Protein AF-A0A2E6EMF8-F1 (afdb_monomer_lite)

pLDDT: mean 83.7, std 11.75, range [44.31, 98.31]

Sequence (272 aa):
MKSSPTPSLALGSTLKAGRKQAGLTLAQLGTEMGLANGNFIGMVERGERCPSDEGLVQMGRLLSLDPRELLALKYRDSHPAAFEVLLSPPQPRYPRLRRMLLASCADPEQIAAELERAAYGLMEQLIFRILLQRILLPALRADRYAPRRLREKMAAHRELREGQHLPPDIFEQEAQTFIPWVRGELPMLSWELNPHSMMLRLQSGKRDQEAEELSLLGPSAASSKAAGSHADQAGLSEILALQGLEADEVAEVLDLIEWKKARRKRVRTDAD

Secondary structure (DSSP, 8-state):
--PPPPPPHHHHHHHHHHHHHTT--HHHHHHHTT-SSTHHHHHHHTTSSPPPHHHHHHHHHHHT--HHHHHHHHHTTT-HHHHHHHHSPPPPSSHHHHHHHHHHBS-HHHHHHHHHH-TTSHHHHHHHHHHIIIIIHHHHHH-TTS-HHHHHHHHHHHSS-TT----HHHHHHHHHHHHHHHHHH-TTEEEEEETTTTEEEEEETT-TT-EEEEETT-HHHHHGGGS-TTHHHHHHHHHHHHTT--HHHHHHHHHHHHHHHHHHHHHHHT--

Foldseek 3Di:
DPPDQQQFLVLLCVLVVLCVLLVHDLQRLCVQLVHPGSVQNVCSNRSNDDDDLVSLCSSCVSSVHPSLVSVLSRCVVPPVPVSCVSPVQPQAPQNLLLVLLLVQAPDNVVVVVVCSLQPHSLLSQLVVQCCVVPPVVVLLVVDPPQDPVVVVVVVVVVVVDDLDGDPCVVCSVCVVSRVVVCVVRPPFWYWYAPLLQQWIWTGGNVDRPDIDIAHSLGDVLVVCVPDDDPVVLVVSLVSVVSSVDDPVSSVSVVVSNVSSVVVVVSVVVVVD

Structure (mmCIF, N/CA/C/O backbone):
data_AF-A0A2E6EMF8-F1
#
_entry.id   AF-A0A2E6EMF8-F1
#
loop_
_atom_site.group_PDB
_atom_site.id
_atom_site.type_symbol
_atom_site.label_atom_id
_atom_site.label_alt_id
_atom_site.label_comp_id
_atom_site.label_asym_id
_atom_site.label_entity_id
_atom_site.label_seq_id
_atom_site.pdbx_PDB_ins_code
_atom_site.Cartn_x
_atom_site.Cartn_y
_atom_site.Cartn_z
_atom_site.occupancy
_atom_site.B_iso_or_equiv
_atom_site.auth_seq_id
_atom_site.auth_comp_id
_atom_site.auth_asym_id
_atom_site.auth_atom_id
_atom_site.pdbx_PDB_model_num
ATOM 1 N N . MET A 1 1 ? -35.966 13.661 2.349 1.00 44.31 1 MET A N 1
ATOM 2 C CA . MET A 1 1 ? -35.465 13.301 3.695 1.00 44.31 1 MET A CA 1
ATOM 3 C C . MET A 1 1 ? -34.383 12.252 3.497 1.00 44.31 1 MET A C 1
ATOM 5 O O . MET A 1 1 ? -34.684 11.235 2.890 1.00 44.31 1 MET A O 1
ATOM 9 N N . LYS A 1 2 ? -33.125 12.516 3.876 1.00 51.16 2 LYS A N 1
ATOM 10 C CA . LYS A 1 2 ? -32.070 11.490 3.811 1.00 51.16 2 LYS A CA 1
ATOM 11 C C . LYS A 1 2 ? -32.327 10.517 4.963 1.00 51.16 2 LYS A C 1
ATOM 13 O O . LYS A 1 2 ? -32.304 10.947 6.111 1.00 51.16 2 LYS A O 1
ATOM 18 N N . SER A 1 3 ? -32.661 9.263 4.666 1.00 58.16 3 SER A N 1
ATOM 19 C CA . SER A 1 3 ? -32.791 8.222 5.687 1.00 58.16 3 SER A CA 1
ATOM 20 C C . SER A 1 3 ? -31.431 8.018 6.344 1.00 58.16 3 SER A C 1
ATOM 22 O O . SER A 1 3 ? -30.443 7.769 5.655 1.00 58.16 3 SER A O 1
ATOM 24 N N . SER A 1 4 ? -31.369 8.162 7.664 1.00 64.38 4 SER A N 1
ATOM 25 C CA . SER A 1 4 ? -30.171 7.837 8.433 1.00 64.38 4 SER A CA 1
ATOM 26 C C . SER A 1 4 ? -29.795 6.372 8.177 1.00 64.38 4 SER A C 1
ATOM 28 O O . SER A 1 4 ? -30.697 5.530 8.202 1.00 64.38 4 SER A O 1
ATOM 30 N N . PRO A 1 5 ? -28.513 6.048 7.929 1.00 70.75 5 PRO A N 1
ATOM 31 C CA . PRO A 1 5 ? -28.099 4.668 7.714 1.00 70.75 5 PRO A CA 1
ATOM 32 C C . PRO A 1 5 ? -28.455 3.823 8.938 1.00 70.75 5 PRO A C 1
ATOM 34 O O . PRO A 1 5 ? -28.243 4.240 10.083 1.00 70.75 5 PRO A O 1
ATOM 37 N N . THR A 1 6 ? -29.041 2.654 8.695 1.00 74.69 6 THR A N 1
ATOM 38 C CA . THR A 1 6 ? -29.412 1.717 9.756 1.00 74.69 6 THR A CA 1
ATOM 39 C C . THR A 1 6 ? -28.134 1.156 10.387 1.00 74.69 6 THR A C 1
ATOM 41 O O . THR A 1 6 ? -27.190 0.831 9.666 1.00 74.69 6 THR A O 1
ATOM 44 N N . PRO A 1 7 ? -28.040 1.074 11.722 1.00 75.81 7 PRO A N 1
ATOM 45 C CA . PRO A 1 7 ? -26.860 0.516 12.368 1.00 75.81 7 PRO A CA 1
ATOM 46 C C . PRO A 1 7 ? -26.686 -0.972 12.017 1.00 75.81 7 PRO A C 1
ATOM 48 O O . PRO A 1 7 ? -27.604 -1.773 12.173 1.00 75.81 7 PRO A O 1
ATOM 51 N N . SER A 1 8 ? -25.490 -1.334 11.548 1.00 83.50 8 SER A N 1
ATOM 52 C CA . SER A 1 8 ? -25.142 -2.703 11.153 1.00 83.50 8 SER A CA 1
ATOM 53 C C . SER A 1 8 ? -24.606 -3.503 12.344 1.00 83.50 8 SER A C 1
ATOM 55 O O . SER A 1 8 ? -23.641 -3.096 12.997 1.00 83.50 8 SER A O 1
ATOM 57 N N . LEU A 1 9 ? -25.187 -4.678 12.610 1.00 88.62 9 LEU A N 1
ATOM 58 C CA . LEU A 1 9 ? -24.683 -5.604 13.635 1.00 88.62 9 LEU A CA 1
ATOM 59 C C . LEU A 1 9 ? -23.255 -6.083 13.328 1.00 88.62 9 LEU A C 1
ATOM 61 O O . LEU A 1 9 ? -22.456 -6.244 14.249 1.00 88.62 9 LEU A O 1
ATOM 65 N N . ALA A 1 10 ? -22.918 -6.254 12.044 1.00 91.81 10 ALA A N 1
ATOM 66 C CA . ALA A 1 10 ? -21.586 -6.673 11.609 1.00 91.81 10 ALA A CA 1
ATOM 67 C C . ALA A 1 10 ? -20.516 -5.612 11.923 1.00 91.81 10 ALA A C 1
ATOM 69 O O . ALA A 1 10 ? -19.401 -5.944 12.332 1.00 91.81 10 ALA A O 1
ATOM 70 N N . LEU A 1 11 ? -20.865 -4.327 11.792 1.00 94.56 11 LEU A N 1
ATOM 71 C CA . LEU A 1 11 ? -20.002 -3.225 12.216 1.00 94.56 11 LEU A CA 1
ATOM 72 C C . LEU A 1 11 ? -19.746 -3.283 13.728 1.00 94.56 11 LEU A C 1
ATOM 74 O O . LEU A 1 11 ? -18.595 -3.252 14.166 1.00 94.56 11 LEU A O 1
ATOM 78 N N . GLY A 1 12 ? -20.815 -3.418 14.520 1.00 96.25 12 GLY A N 1
ATOM 79 C CA . GLY A 1 12 ? -20.725 -3.485 15.978 1.00 96.25 12 GLY A CA 1
ATOM 80 C C . GLY A 1 12 ? -19.869 -4.656 16.474 1.00 96.25 12 GLY A C 1
ATOM 81 O O . GLY A 1 12 ? -19.009 -4.472 17.340 1.00 96.25 12 GLY A O 1
ATOM 82 N N . SER A 1 13 ? -20.027 -5.845 15.881 1.00 96.44 13 SER A N 1
ATOM 83 C CA . SER A 1 13 ? -19.210 -7.018 16.218 1.00 96.44 13 SER A CA 1
ATOM 84 C C . SER A 1 13 ? -17.737 -6.847 15.847 1.00 96.44 13 SER A C 1
ATOM 86 O O . SER A 1 13 ? -16.872 -7.249 16.626 1.00 96.44 13 SER A O 1
ATOM 88 N N . THR A 1 14 ? -17.449 -6.222 14.701 1.00 96.00 14 THR A N 1
ATOM 89 C CA . THR A 1 14 ? -16.078 -5.972 14.224 1.00 96.00 14 THR A CA 1
ATOM 90 C C . THR A 1 14 ? -15.349 -4.995 15.145 1.00 96.00 14 THR A C 1
ATOM 92 O O . THR A 1 14 ? -14.244 -5.281 15.605 1.00 96.00 14 THR A O 1
ATOM 95 N N . LEU A 1 15 ? -16.002 -3.888 15.516 1.00 97.12 15 LEU A N 1
ATOM 96 C CA . LEU A 1 15 ? -15.457 -2.920 16.473 1.00 97.12 15 LEU A CA 1
ATOM 97 C C . LEU A 1 15 ? -15.222 -3.549 17.850 1.00 97.12 15 LEU A C 1
ATOM 99 O O . LEU A 1 15 ? -14.164 -3.354 18.447 1.00 97.12 15 LEU A O 1
ATOM 103 N N . LYS A 1 16 ? -16.164 -4.367 18.332 1.00 97.94 16 LYS A N 1
ATOM 104 C CA . LYS A 1 16 ? -16.021 -5.093 19.600 1.00 97.94 16 LYS A CA 1
ATOM 105 C C . LYS A 1 16 ? -14.836 -6.056 19.589 1.00 97.94 16 LYS A C 1
ATOM 107 O O . LYS A 1 16 ? -14.127 -6.156 20.592 1.00 97.94 16 LYS A O 1
ATOM 112 N N . ALA A 1 17 ? -14.634 -6.777 18.486 1.00 96.38 17 ALA A N 1
ATOM 113 C CA . ALA A 1 17 ? -13.497 -7.673 18.315 1.00 96.38 17 ALA A CA 1
ATOM 114 C C . ALA A 1 17 ? -12.177 -6.889 18.313 1.00 96.38 17 ALA A C 1
ATOM 116 O O . ALA A 1 17 ? -11.306 -7.188 19.129 1.00 96.38 17 ALA A O 1
ATOM 117 N N . GLY A 1 18 ? -12.075 -5.832 17.499 1.00 95.75 18 GLY A N 1
ATOM 118 C CA . GLY A 1 18 ? -10.889 -4.972 17.444 1.00 95.75 18 GLY A CA 1
ATOM 119 C C . GLY A 1 18 ? -10.562 -4.323 18.789 1.00 95.75 18 GLY A C 1
ATOM 120 O O . GLY A 1 18 ? -9.412 -4.333 19.219 1.00 95.75 18 GLY A O 1
ATOM 121 N N . ARG A 1 19 ? -11.575 -3.850 19.527 1.00 98.00 19 ARG A N 1
ATOM 122 C CA . ARG A 1 19 ? -11.393 -3.305 20.880 1.00 98.00 19 ARG A CA 1
ATOM 123 C C . ARG A 1 19 ? -10.857 -4.348 21.858 1.00 98.00 19 ARG A C 1
ATOM 125 O O . ARG A 1 19 ? -9.931 -4.055 22.611 1.00 98.00 19 ARG A O 1
ATOM 132 N N . LYS A 1 20 ? -11.439 -5.552 21.872 1.00 97.44 20 LYS A N 1
ATOM 133 C CA . LYS A 1 20 ? -10.965 -6.646 22.733 1.00 97.44 20 LYS A CA 1
ATOM 134 C C . LYS A 1 20 ? -9.532 -7.043 22.395 1.00 97.44 20 LYS A C 1
ATOM 136 O O . LYS A 1 20 ? -8.742 -7.233 23.311 1.00 97.44 20 LYS A O 1
ATOM 141 N N . GLN A 1 21 ? -9.204 -7.121 21.109 1.00 92.31 21 GLN A N 1
ATOM 142 C CA . GLN A 1 21 ? -7.854 -7.420 20.639 1.00 92.31 21 GLN A CA 1
ATOM 143 C C . GLN A 1 21 ? -6.851 -6.332 21.046 1.00 92.31 21 GLN A C 1
ATOM 145 O O . GLN A 1 21 ? -5.723 -6.640 21.410 1.00 92.31 21 GLN A O 1
ATOM 150 N N . ALA A 1 22 ? -7.269 -5.066 21.053 1.00 91.62 22 ALA A N 1
ATOM 151 C CA . ALA A 1 22 ? -6.460 -3.955 21.549 1.00 91.62 22 ALA A CA 1
ATOM 152 C C . ALA A 1 22 ? -6.346 -3.908 23.089 1.00 91.62 22 ALA A C 1
ATOM 154 O O . ALA A 1 22 ? -5.651 -3.046 23.619 1.00 91.62 22 ALA A O 1
ATOM 155 N N . GLY A 1 23 ? -7.033 -4.793 23.825 1.00 96.19 23 GLY A N 1
ATOM 156 C CA . GLY A 1 23 ? -7.039 -4.789 25.291 1.00 96.19 23 GLY A CA 1
ATOM 157 C C . GLY A 1 23 ? -7.746 -3.576 25.907 1.00 96.19 23 GLY A C 1
ATOM 158 O O . GLY A 1 23 ? -7.549 -3.282 27.084 1.00 96.19 23 GLY A O 1
ATOM 159 N N . LEU A 1 24 ? -8.570 -2.866 25.131 1.00 96.50 24 LEU A N 1
ATOM 160 C CA . LEU A 1 24 ? -9.212 -1.629 25.564 1.00 96.50 24 LEU A CA 1
ATOM 161 C C . LEU A 1 24 ? -10.580 -1.900 26.204 1.00 96.50 24 LEU A C 1
ATOM 163 O O . LEU A 1 24 ? -11.425 -2.652 25.703 1.00 96.50 24 LEU A O 1
ATOM 167 N N . THR A 1 25 ? -10.854 -1.227 27.314 1.00 97.94 25 THR A N 1
ATOM 168 C CA . THR A 1 25 ? -12.208 -1.125 27.871 1.00 97.94 25 THR A CA 1
ATOM 169 C C . THR A 1 25 ? -13.044 -0.123 27.070 1.00 97.94 25 THR A C 1
ATOM 171 O O . THR A 1 25 ? -12.514 0.732 26.361 1.00 97.94 25 THR A O 1
ATOM 174 N N . LEU A 1 26 ? -14.375 -0.189 27.198 1.00 98.31 26 LEU A N 1
ATOM 175 C CA . LEU A 1 26 ? -15.268 0.806 26.585 1.00 98.31 26 LEU A CA 1
ATOM 176 C C . LEU A 1 26 ? -14.939 2.233 27.050 1.00 98.31 26 LEU A C 1
ATOM 178 O O . LEU A 1 26 ? -15.015 3.167 26.259 1.00 98.31 26 LEU A O 1
ATOM 182 N N . ALA A 1 27 ? -14.581 2.396 28.329 1.00 97.69 27 ALA A N 1
ATOM 183 C CA . ALA A 1 27 ? -14.226 3.688 28.902 1.00 97.69 27 ALA A CA 1
ATOM 184 C C . ALA A 1 27 ? -12.912 4.224 28.322 1.00 97.69 27 ALA A C 1
ATOM 186 O O . ALA A 1 27 ? -12.878 5.376 27.915 1.00 97.69 27 ALA A O 1
ATOM 187 N N . GLN A 1 28 ? -11.875 3.384 28.216 1.00 97.38 28 GLN A N 1
ATOM 188 C CA . GLN A 1 28 ? -10.592 3.775 27.619 1.00 97.38 28 GLN A CA 1
ATOM 189 C C . GLN A 1 28 ? -10.752 4.194 26.157 1.00 97.38 28 GLN A C 1
ATOM 191 O O . GLN A 1 28 ? -10.319 5.285 25.802 1.00 97.38 28 GLN A O 1
ATOM 196 N N . LEU A 1 29 ? -11.451 3.393 25.342 1.00 97.56 29 LEU A N 1
ATOM 197 C CA . LEU A 1 29 ? -11.703 3.758 23.945 1.00 97.56 29 LEU A CA 1
ATOM 198 C C . LEU A 1 29 ? -12.532 5.049 23.840 1.00 97.56 29 LEU A C 1
ATOM 200 O O . LEU A 1 29 ? -12.256 5.893 22.995 1.00 97.56 29 LEU A O 1
ATOM 204 N N . GLY A 1 30 ? -13.524 5.235 24.719 1.00 97.50 30 GLY A N 1
ATOM 205 C CA . GLY A 1 30 ? -14.282 6.485 24.804 1.00 97.50 30 GLY A CA 1
ATOM 206 C C . GLY A 1 30 ? -13.385 7.693 25.091 1.00 97.50 30 GLY A C 1
ATOM 207 O O . GLY A 1 30 ? -13.470 8.690 24.378 1.00 97.50 30 GLY A O 1
ATOM 208 N N . THR A 1 31 ? -12.487 7.583 26.073 1.00 96.94 31 THR A N 1
ATOM 209 C CA . THR A 1 31 ? -11.521 8.634 26.421 1.00 96.94 31 THR A CA 1
ATOM 210 C C . THR A 1 31 ? -10.570 8.946 25.265 1.00 96.94 31 THR A C 1
ATOM 212 O O . THR A 1 31 ? -10.372 10.117 24.951 1.00 96.94 31 THR A O 1
ATOM 215 N N . GLU A 1 32 ? -10.025 7.932 24.586 1.00 95.94 32 GLU A N 1
ATOM 216 C CA . GLU A 1 32 ? -9.147 8.115 23.415 1.00 95.94 32 GLU A CA 1
ATOM 217 C C . GLU A 1 32 ? -9.864 8.786 22.233 1.00 95.94 32 GLU A C 1
ATOM 219 O O . GLU A 1 32 ? -9.248 9.494 21.437 1.00 95.94 32 GLU A O 1
ATOM 224 N N . MET A 1 33 ? -11.183 8.615 22.141 1.00 96.12 33 MET A N 1
ATOM 225 C CA . MET A 1 33 ? -12.026 9.309 21.170 1.00 96.12 33 MET A CA 1
ATOM 226 C C . MET A 1 33 ? -12.453 10.722 21.597 1.00 96.12 33 MET A C 1
ATOM 228 O O . MET A 1 33 ? -13.164 11.389 20.848 1.00 96.12 33 MET A O 1
ATOM 232 N N . GLY A 1 34 ? -12.063 11.192 22.786 1.00 96.06 34 GLY A N 1
ATOM 233 C CA . GLY A 1 34 ? -12.512 12.479 23.326 1.00 96.06 34 GLY A CA 1
ATOM 234 C C . GLY A 1 34 ? -13.980 12.483 23.773 1.00 96.06 34 GLY A C 1
ATOM 235 O O . GLY A 1 34 ? -14.615 13.535 23.822 1.00 96.06 34 GLY A O 1
ATOM 236 N N . LEU A 1 35 ? -14.546 11.313 24.082 1.00 95.69 35 LEU A N 1
ATOM 237 C CA . LEU A 1 35 ? -15.910 11.163 24.584 1.00 95.69 35 LEU A CA 1
ATOM 238 C C . LEU A 1 35 ? -15.925 11.167 26.116 1.00 95.69 35 LEU A C 1
ATOM 240 O O . LEU A 1 35 ? -15.020 10.654 26.767 1.00 95.69 35 LEU A O 1
ATOM 244 N N . ALA A 1 36 ? -17.010 11.680 26.703 1.00 89.75 36 ALA A N 1
ATOM 245 C CA . ALA A 1 36 ? -17.150 11.764 28.159 1.00 89.75 36 ALA A CA 1
ATOM 246 C C . ALA A 1 36 ? -17.187 10.390 28.861 1.00 89.75 36 ALA A C 1
ATOM 248 O O . ALA A 1 36 ? -16.848 10.291 30.037 1.00 89.75 36 ALA A O 1
ATOM 249 N N . ASN A 1 37 ? -17.646 9.334 28.176 1.00 93.94 37 ASN A N 1
ATOM 250 C CA . ASN A 1 37 ? -17.678 7.965 28.695 1.00 93.94 37 ASN A CA 1
ATOM 251 C C . ASN A 1 37 ? -17.780 6.919 27.564 1.00 93.94 37 ASN A C 1
ATOM 253 O O . ASN A 1 37 ? -17.997 7.244 26.397 1.00 93.94 37 ASN A O 1
ATOM 257 N N . GLY A 1 38 ? -17.679 5.637 27.931 1.00 95.06 38 GLY A N 1
ATOM 258 C CA . GLY A 1 38 ? -17.769 4.500 27.006 1.00 95.06 38 GLY A CA 1
ATOM 259 C C . GLY A 1 38 ? -19.183 4.088 26.572 1.00 95.06 38 GLY A C 1
ATOM 260 O O . GLY A 1 38 ? -19.326 3.099 25.852 1.00 95.06 38 GLY A O 1
ATOM 261 N N . ASN A 1 39 ? -20.243 4.791 26.994 1.00 97.69 39 ASN A N 1
ATOM 262 C CA . ASN A 1 39 ? -21.622 4.385 26.689 1.00 97.69 39 ASN A CA 1
ATOM 263 C C . ASN A 1 39 ? -21.919 4.464 25.185 1.00 97.69 39 ASN A C 1
ATOM 265 O O . ASN A 1 39 ? -22.538 3.565 24.622 1.00 97.69 39 ASN A O 1
ATOM 269 N N . PHE A 1 40 ? -21.426 5.514 24.520 1.00 96.94 40 PHE A N 1
ATOM 270 C CA . PHE A 1 40 ? -21.558 5.657 23.070 1.00 96.94 40 PHE A CA 1
ATOM 271 C C . PHE A 1 40 ? -20.951 4.464 22.326 1.00 96.94 40 PHE A C 1
ATOM 273 O O . PHE A 1 40 ? -21.625 3.870 21.490 1.00 96.94 40 PHE A O 1
ATOM 280 N N . ILE A 1 41 ? -19.733 4.061 22.698 1.00 97.62 41 ILE A N 1
ATOM 281 C CA .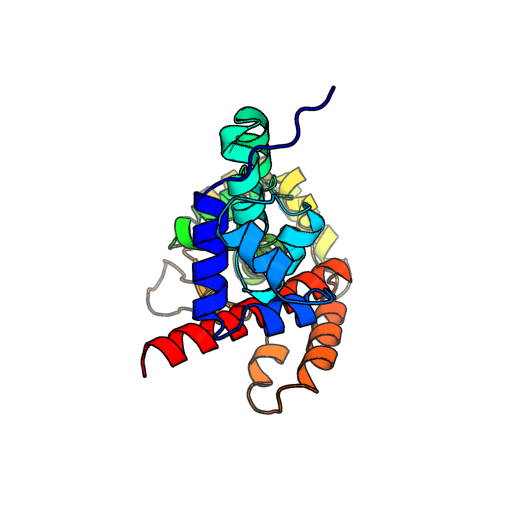 ILE A 1 41 ? -19.058 2.886 22.134 1.00 97.62 41 ILE A CA 1
ATOM 282 C C . ILE A 1 41 ? -19.906 1.627 22.344 1.00 97.62 41 ILE A C 1
ATOM 284 O O . ILE A 1 41 ? -20.125 0.866 21.407 1.00 97.62 41 ILE A O 1
ATOM 288 N N . GLY A 1 42 ? -20.451 1.437 23.550 1.00 97.69 42 GLY A N 1
ATOM 289 C CA . GLY A 1 42 ? -21.320 0.300 23.854 1.00 97.69 42 GLY A CA 1
ATOM 290 C C . GLY A 1 42 ? -22.584 0.252 22.987 1.00 97.69 42 GLY A C 1
ATOM 291 O O . GLY A 1 42 ? -22.953 -0.822 22.519 1.00 97.69 42 GLY A O 1
ATOM 292 N N . MET A 1 43 ? -23.229 1.398 22.741 1.00 97.00 43 MET A N 1
ATOM 293 C CA . MET A 1 43 ? -24.384 1.486 21.835 1.00 97.00 43 MET A CA 1
ATOM 294 C C . MET A 1 43 ? -23.999 1.162 20.385 1.00 97.00 43 MET A C 1
ATOM 296 O O . MET A 1 43 ? -24.758 0.494 19.686 1.00 97.00 43 MET A O 1
ATOM 300 N N . VAL A 1 44 ? -22.817 1.591 19.932 1.00 96.62 44 VAL A N 1
ATOM 301 C CA . VAL A 1 44 ? -22.302 1.257 18.594 1.00 96.62 44 VAL A CA 1
ATOM 302 C C . VAL A 1 44 ? -22.033 -0.246 18.467 1.00 96.62 44 VAL A C 1
ATOM 304 O O . VAL A 1 44 ? -22.483 -0.866 17.507 1.00 96.62 44 VAL A O 1
ATOM 307 N N . GLU A 1 45 ? -21.379 -0.865 19.456 1.00 97.38 45 GLU A N 1
ATOM 308 C CA . GLU A 1 45 ? -21.093 -2.311 19.458 1.00 97.38 45 GLU A CA 1
ATOM 309 C C . GLU A 1 45 ? -22.354 -3.183 19.442 1.00 97.38 45 GLU A C 1
ATOM 311 O O . GLU A 1 45 ? -22.320 -4.302 18.931 1.00 97.38 45 GLU A O 1
ATOM 316 N N . ARG A 1 46 ? -23.465 -2.688 20.002 1.00 96.75 46 ARG A N 1
ATOM 317 C CA . ARG A 1 46 ? -24.769 -3.371 19.988 1.00 96.75 46 ARG A CA 1
ATOM 318 C C . ARG A 1 46 ? -25.594 -3.095 18.730 1.00 96.75 46 ARG A C 1
ATOM 320 O O . ARG A 1 46 ? -26.657 -3.685 18.579 1.00 96.75 46 ARG A O 1
ATOM 327 N N . GLY A 1 47 ? -25.133 -2.212 17.842 1.00 94.19 47 GLY A N 1
ATOM 328 C CA . GLY A 1 47 ? -25.918 -1.778 16.687 1.00 94.19 47 GLY A CA 1
ATOM 329 C C . GLY A 1 47 ? -27.123 -0.910 17.071 1.00 94.19 47 GLY A C 1
ATOM 330 O O . GLY A 1 47 ? -28.091 -0.849 16.329 1.00 94.19 47 GLY A O 1
ATOM 331 N N . GLU A 1 48 ? -27.094 -0.233 18.220 1.00 94.56 48 GLU A N 1
ATOM 332 C CA . GLU A 1 48 ? -28.154 0.701 18.639 1.00 94.56 48 GLU A CA 1
ATOM 333 C C . GLU A 1 48 ? -27.918 2.109 18.083 1.00 94.56 48 GLU A C 1
ATOM 335 O O . GLU A 1 48 ? -28.856 2.882 17.888 1.00 94.56 48 GLU A O 1
ATOM 340 N N . ARG A 1 49 ? -26.653 2.464 17.826 1.00 94.50 49 ARG A N 1
ATOM 341 C CA . ARG A 1 49 ? -26.267 3.778 17.308 1.00 94.50 49 ARG A CA 1
ATOM 342 C C . ARG A 1 49 ? -25.237 3.645 16.197 1.00 94.50 49 ARG A C 1
ATOM 344 O O . ARG A 1 49 ? -24.28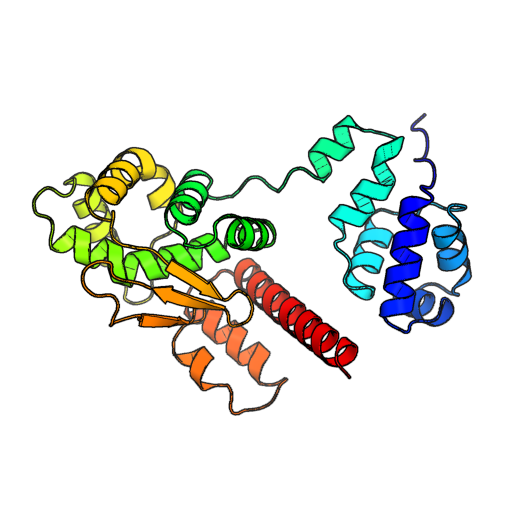7 2.881 16.311 1.00 94.50 49 ARG A O 1
ATOM 351 N N . CYS A 1 50 ? -25.410 4.428 15.136 1.00 92.62 50 CYS A N 1
ATOM 352 C CA . CYS A 1 50 ? -24.435 4.518 14.059 1.00 92.62 50 CYS A CA 1
ATOM 353 C C . CYS A 1 50 ? -23.467 5.692 14.326 1.00 92.62 50 CYS A C 1
ATOM 355 O O . CYS A 1 50 ? -23.932 6.813 14.562 1.00 92.62 50 CYS A O 1
ATOM 357 N N . PRO A 1 51 ? -22.144 5.469 14.323 1.00 94.62 51 PRO A N 1
ATOM 358 C CA . PRO A 1 51 ? -21.157 6.540 14.430 1.00 94.62 51 PRO A CA 1
ATOM 359 C C . PRO A 1 51 ? -21.085 7.408 13.160 1.00 94.62 51 PRO A C 1
ATOM 361 O O . PRO A 1 51 ? -21.497 6.996 12.070 1.00 94.62 51 PRO A O 1
ATOM 364 N N . SER A 1 52 ? -20.549 8.628 13.293 1.00 93.94 52 SER A N 1
ATOM 365 C CA . SER A 1 52 ? -20.178 9.458 12.137 1.00 93.94 52 SER A CA 1
ATOM 366 C C . SER A 1 52 ? -19.028 8.813 11.354 1.00 93.94 52 SER A C 1
ATOM 368 O O . SER A 1 52 ? -18.331 7.942 11.875 1.00 93.94 52 SER A O 1
ATOM 370 N N . ASP A 1 53 ? -18.821 9.232 10.103 1.00 92.94 53 ASP A N 1
ATOM 371 C CA . ASP A 1 53 ? -17.729 8.702 9.270 1.00 92.94 53 ASP A CA 1
ATOM 372 C C . ASP A 1 53 ? -16.362 9.038 9.868 1.00 92.94 53 ASP A C 1
ATOM 374 O O . ASP A 1 53 ? -15.517 8.161 10.010 1.00 92.94 53 ASP A O 1
ATOM 378 N N . GLU A 1 54 ? -16.188 10.275 10.329 1.00 92.94 54 GLU A N 1
ATOM 379 C CA . GLU A 1 54 ? -15.000 10.715 11.069 1.00 92.94 54 GLU A CA 1
ATOM 380 C C . GLU A 1 54 ? -14.766 9.862 12.323 1.00 92.94 54 GLU A C 1
ATOM 382 O O . GLU A 1 54 ? -13.646 9.421 12.577 1.00 92.94 54 GLU A O 1
ATOM 387 N N . GLY A 1 55 ? -15.836 9.553 13.065 1.00 95.62 55 GLY A N 1
ATOM 388 C CA . GLY A 1 55 ? -15.769 8.687 14.238 1.00 95.62 55 GLY A CA 1
ATOM 389 C C . GLY A 1 55 ? -15.333 7.263 13.890 1.00 95.62 55 GLY A C 1
ATOM 390 O O . GLY A 1 55 ? -14.532 6.684 14.618 1.00 95.62 55 GLY A O 1
ATOM 391 N N . LEU A 1 56 ? -15.796 6.709 12.765 1.00 95.25 56 LEU A N 1
ATOM 392 C CA . LEU A 1 56 ? -15.342 5.400 12.282 1.00 95.25 56 LEU A CA 1
ATOM 393 C C . LEU A 1 56 ? -13.888 5.410 11.837 1.00 95.25 56 LEU A C 1
ATOM 395 O O . LEU A 1 56 ? -13.162 4.470 12.150 1.00 95.25 56 LEU A O 1
ATOM 399 N N . VAL A 1 57 ? -13.446 6.464 11.150 1.00 93.38 57 VAL A N 1
ATOM 400 C CA . VAL A 1 57 ? -12.041 6.607 10.754 1.00 93.38 57 VAL A CA 1
ATOM 401 C C . VAL A 1 57 ? -11.144 6.675 11.986 1.00 93.38 57 VAL A C 1
ATOM 403 O O . VAL A 1 57 ? -10.119 5.996 12.042 1.00 93.38 57 VAL A O 1
ATOM 406 N N . GLN A 1 58 ? -11.550 7.434 13.004 1.00 94.81 58 GLN A N 1
ATOM 407 C CA . GLN A 1 58 ? -10.822 7.521 14.265 1.00 94.81 58 GLN A CA 1
ATOM 408 C C . GLN A 1 58 ? -10.801 6.179 15.012 1.00 94.81 58 GLN A C 1
ATOM 410 O O . GLN A 1 58 ? -9.729 5.735 15.418 1.00 94.81 58 GLN A O 1
ATOM 415 N N . MET A 1 59 ? -11.946 5.494 15.138 1.00 96.25 59 MET A N 1
ATOM 416 C CA . MET A 1 59 ? -12.009 4.147 15.724 1.00 96.25 59 MET A CA 1
ATOM 417 C C . MET A 1 59 ? -11.119 3.159 14.967 1.00 96.25 59 MET A C 1
ATOM 419 O O . MET A 1 59 ? -10.390 2.396 15.593 1.00 96.25 59 MET A O 1
ATOM 423 N N . GLY A 1 60 ? -11.144 3.189 13.631 1.00 94.69 60 GLY A N 1
ATOM 424 C CA . GLY A 1 60 ? -10.303 2.345 12.786 1.00 94.69 60 GLY A CA 1
ATOM 425 C C . GLY A 1 60 ? -8.824 2.533 13.100 1.00 94.69 60 GLY A C 1
ATOM 426 O O . GLY A 1 60 ? -8.120 1.560 13.349 1.00 94.69 60 GLY A O 1
ATOM 427 N N . ARG A 1 61 ? -8.367 3.784 13.223 1.00 90.56 61 ARG A N 1
ATOM 428 C CA . ARG A 1 61 ? -6.981 4.094 13.609 1.00 90.56 61 ARG A CA 1
ATOM 429 C C . ARG A 1 61 ? -6.630 3.575 15.008 1.00 90.56 61 ARG A C 1
ATOM 431 O O . ARG A 1 61 ? -5.629 2.875 15.146 1.00 90.56 61 ARG A O 1
ATOM 438 N N . LEU A 1 62 ? -7.463 3.855 16.015 1.00 93.19 62 LEU A N 1
ATOM 439 C CA . LEU A 1 62 ? -7.225 3.437 17.409 1.00 93.19 62 LEU A CA 1
ATOM 440 C C . LEU A 1 62 ? -7.192 1.910 17.565 1.00 93.19 62 LEU A C 1
ATOM 442 O O . LEU A 1 62 ? -6.349 1.365 18.272 1.00 93.19 62 LEU A O 1
ATOM 446 N N . LEU A 1 63 ? -8.072 1.204 16.857 1.00 94.00 63 LEU A N 1
ATOM 447 C CA . LEU A 1 63 ? -8.156 -0.259 16.891 1.00 94.00 63 LEU A CA 1
ATOM 448 C C . LEU A 1 63 ? -7.213 -0.935 15.875 1.00 94.00 63 LEU A C 1
ATOM 450 O O . LEU A 1 63 ? -7.075 -2.160 15.852 1.00 94.00 63 LEU A O 1
ATOM 454 N N . SER A 1 64 ? -6.542 -0.140 15.039 1.00 88.38 64 SER A N 1
ATOM 455 C CA . SER A 1 64 ? -5.814 -0.561 13.832 1.00 88.38 64 SER A CA 1
ATOM 456 C C . SER A 1 64 ? -6.613 -1.552 12.973 1.00 88.38 64 SER A C 1
ATOM 458 O O . SER A 1 64 ? -6.121 -2.612 12.582 1.00 88.38 64 SER A O 1
ATOM 460 N N . LEU A 1 65 ? -7.872 -1.195 12.735 1.00 89.69 65 LEU A N 1
ATOM 461 C CA . LEU A 1 65 ? -8.753 -1.763 11.720 1.00 89.69 65 LEU A CA 1
ATOM 462 C C . LEU A 1 65 ? -8.707 -0.863 10.481 1.00 89.69 65 LEU A C 1
ATOM 464 O O . LEU A 1 65 ? -8.423 0.329 10.604 1.00 89.69 65 LEU A O 1
ATOM 468 N N . ASP A 1 66 ? -9.012 -1.401 9.302 1.00 85.19 66 ASP A N 1
ATOM 469 C CA . ASP A 1 66 ? -9.096 -0.585 8.089 1.00 85.19 66 ASP A CA 1
ATOM 470 C C . ASP A 1 66 ? -10.335 0.336 8.152 1.00 85.19 66 ASP A C 1
ATOM 472 O O . ASP A 1 66 ? -11.469 -0.158 8.174 1.00 85.19 66 ASP A O 1
ATOM 476 N N . PRO A 1 67 ? -10.170 1.676 8.164 1.00 90.31 67 PRO A N 1
ATOM 477 C CA . PRO A 1 67 ? -11.293 2.606 8.128 1.00 90.31 67 PRO A CA 1
ATOM 478 C C . PRO A 1 67 ? -12.253 2.374 6.957 1.00 90.31 67 PRO A C 1
ATOM 480 O O . PRO A 1 67 ? -13.456 2.594 7.108 1.00 90.31 67 PRO A O 1
ATOM 483 N N . ARG A 1 68 ? -11.747 1.928 5.799 1.00 85.56 68 ARG A N 1
ATOM 484 C CA . ARG A 1 68 ? -12.574 1.663 4.613 1.00 85.56 68 ARG A CA 1
ATOM 485 C C . ARG A 1 68 ? -13.499 0.481 4.839 1.00 85.56 68 ARG A C 1
ATOM 487 O O . ARG A 1 68 ? -14.679 0.575 4.519 1.00 85.56 68 ARG A O 1
ATOM 494 N N . GLU A 1 69 ? -12.994 -0.586 5.449 1.00 87.25 69 GLU A N 1
ATOM 495 C CA . GLU A 1 69 ? -13.794 -1.758 5.802 1.00 87.25 69 GLU A CA 1
ATOM 496 C C . GLU A 1 69 ? -14.911 -1.384 6.787 1.00 87.25 69 GLU A C 1
ATOM 498 O O . GLU A 1 69 ? -16.066 -1.769 6.604 1.00 87.25 69 GLU A O 1
ATOM 503 N N . LEU A 1 70 ? -14.608 -0.550 7.786 1.00 91.94 70 LEU A N 1
ATOM 504 C CA . LEU A 1 70 ? -15.609 -0.067 8.742 1.00 91.94 70 LEU A CA 1
ATOM 505 C C . LEU A 1 70 ? -16.696 0.790 8.078 1.00 91.94 70 LEU A C 1
ATOM 507 O O . LEU A 1 70 ? -17.887 0.605 8.345 1.00 91.94 70 LEU A O 1
ATOM 511 N N . LEU A 1 71 ? -16.309 1.715 7.196 1.00 90.88 71 LEU A N 1
ATOM 512 C CA . LEU A 1 71 ? -17.260 2.517 6.420 1.00 90.88 71 LEU A CA 1
ATOM 513 C C . LEU A 1 71 ? -18.099 1.630 5.494 1.00 90.88 71 LEU A C 1
ATOM 515 O O . LEU A 1 71 ? -19.310 1.813 5.384 1.00 90.88 71 LEU A O 1
ATOM 519 N N . ALA A 1 72 ? -17.492 0.621 4.883 1.00 87.38 72 ALA A N 1
ATOM 520 C CA . ALA A 1 72 ? -18.200 -0.328 4.046 1.00 87.38 72 ALA A CA 1
ATOM 521 C C . ALA A 1 72 ? -19.247 -1.116 4.844 1.00 87.38 72 ALA A C 1
ATOM 523 O O . ALA A 1 72 ? -20.405 -1.184 4.436 1.00 87.38 72 ALA A O 1
ATOM 524 N N . LEU A 1 73 ? -18.899 -1.629 6.027 1.00 89.81 73 LEU A N 1
ATOM 525 C CA . LEU A 1 73 ? -19.856 -2.294 6.916 1.00 89.81 73 LEU A CA 1
ATOM 526 C C . LEU A 1 73 ? -21.016 -1.375 7.325 1.00 89.81 73 LEU A C 1
ATOM 528 O O . LEU A 1 73 ? -22.146 -1.845 7.453 1.00 89.81 73 LEU A O 1
ATOM 532 N N . LYS A 1 74 ? -20.764 -0.070 7.491 1.00 90.56 74 LYS A N 1
ATOM 533 C CA . LYS A 1 74 ? -21.810 0.930 7.754 1.00 90.56 74 LYS A CA 1
ATOM 534 C C . LYS A 1 74 ? -22.764 1.112 6.569 1.00 90.56 74 LYS A C 1
ATOM 536 O O . LYS A 1 74 ? -23.967 1.245 6.777 1.00 90.56 74 LYS A O 1
ATOM 541 N N . TYR A 1 75 ? -22.245 1.158 5.344 1.00 87.75 75 TYR A N 1
ATOM 542 C CA . TYR A 1 75 ? -23.035 1.511 4.159 1.00 87.75 75 TYR A CA 1
ATOM 543 C C . TYR A 1 75 ? -23.615 0.319 3.391 1.00 87.75 75 TYR A C 1
ATOM 545 O O . TYR A 1 75 ? -24.513 0.532 2.572 1.00 87.75 75 TYR A O 1
ATOM 553 N N . ARG A 1 76 ? -23.164 -0.909 3.678 1.00 84.44 76 ARG A N 1
ATOM 554 C CA . ARG A 1 76 ? -23.567 -2.148 2.990 1.00 84.44 76 ARG A CA 1
ATOM 555 C C . ARG A 1 76 ? -25.081 -2.275 2.807 1.00 84.44 76 ARG A C 1
ATOM 557 O O . ARG A 1 76 ? -25.531 -2.551 1.700 1.00 84.44 76 ARG A O 1
ATOM 564 N N . ASP A 1 77 ? -25.850 -2.015 3.863 1.00 78.50 77 ASP A N 1
ATOM 565 C CA . ASP A 1 77 ? -27.305 -2.216 3.850 1.00 78.50 77 ASP A CA 1
ATOM 566 C C . ASP A 1 77 ? -28.075 -1.001 3.310 1.00 78.50 77 ASP A C 1
ATOM 568 O O . ASP A 1 77 ? -29.196 -1.129 2.825 1.00 78.50 77 ASP A O 1
ATOM 572 N N . SER A 1 78 ? -27.483 0.196 3.386 1.00 79.44 78 SER A N 1
ATOM 573 C CA . SER A 1 78 ? -28.165 1.447 3.022 1.00 79.44 78 SER A CA 1
ATOM 574 C C . SER A 1 78 ? -27.980 1.810 1.549 1.00 79.44 78 SER A C 1
ATOM 576 O O . SER A 1 78 ? -28.904 2.314 0.913 1.00 79.44 78 SER A O 1
ATOM 578 N N . HIS A 1 79 ? -26.788 1.571 0.995 1.00 78.75 79 HIS A N 1
ATOM 579 C CA . HIS A 1 79 ? -26.427 1.995 -0.356 1.00 78.75 79 HIS A CA 1
ATOM 580 C C . HIS A 1 79 ? -25.438 1.010 -1.002 1.00 78.75 79 HIS A C 1
ATOM 582 O O . HIS A 1 79 ? -24.249 1.319 -1.088 1.00 78.75 79 HIS A O 1
ATOM 588 N N . PRO A 1 80 ? -25.900 -0.142 -1.522 1.00 74.94 80 PRO A N 1
ATOM 589 C CA . PRO A 1 80 ? -25.018 -1.157 -2.108 1.00 74.94 80 PRO A CA 1
ATOM 590 C C . PRO A 1 80 ? -24.174 -0.627 -3.281 1.00 74.94 80 PRO A C 1
ATOM 592 O O . PRO A 1 80 ? -23.019 -1.001 -3.428 1.00 74.94 80 PRO A O 1
ATOM 595 N N . ALA A 1 81 ? -24.683 0.323 -4.071 1.00 76.56 81 ALA A N 1
ATOM 596 C CA . ALA A 1 81 ? -23.886 0.952 -5.129 1.00 76.56 81 ALA A CA 1
ATOM 597 C C . ALA A 1 81 ? -22.788 1.890 -4.585 1.00 76.56 81 ALA A C 1
ATOM 599 O O . ALA A 1 81 ? -21.689 1.934 -5.128 1.00 76.56 81 ALA A O 1
ATOM 600 N N . ALA A 1 82 ? -23.060 2.631 -3.504 1.00 69.50 82 ALA A N 1
ATOM 601 C CA . ALA A 1 82 ? -22.042 3.463 -2.857 1.00 69.50 82 ALA A CA 1
ATOM 602 C C . ALA A 1 82 ? -21.012 2.603 -2.111 1.00 69.50 82 ALA A C 1
ATOM 604 O O . ALA A 1 82 ? -19.851 2.981 -2.025 1.00 69.50 82 ALA A O 1
ATOM 605 N N . PHE A 1 83 ? -21.432 1.439 -1.612 1.00 70.56 83 PHE A N 1
ATOM 606 C CA . PHE A 1 83 ? -20.567 0.425 -1.021 1.00 70.56 83 PHE A CA 1
ATOM 607 C C . PHE A 1 83 ? -19.539 -0.098 -2.026 1.00 70.56 83 PHE A C 1
ATOM 609 O O . PHE A 1 83 ? -18.353 -0.082 -1.715 1.00 70.56 83 PHE A O 1
ATOM 616 N N . GLU A 1 84 ? -19.965 -0.464 -3.239 1.00 75.19 84 GLU A N 1
ATOM 617 C CA . GLU A 1 84 ? -19.046 -0.877 -4.311 1.00 75.19 84 GLU A CA 1
ATOM 618 C C . GLU A 1 84 ? -18.025 0.220 -4.635 1.00 75.19 84 GLU A C 1
ATOM 620 O O . GLU A 1 84 ? -16.840 -0.056 -4.773 1.00 75.19 84 GLU A O 1
ATOM 625 N N . VAL A 1 85 ? -18.449 1.487 -4.677 1.00 74.38 85 VAL A N 1
ATOM 626 C CA . VAL A 1 85 ? -17.538 2.618 -4.923 1.00 74.38 85 VAL A CA 1
ATOM 627 C C . VAL A 1 85 ? -16.584 2.858 -3.745 1.00 74.38 85 VAL A C 1
ATOM 629 O O . VAL A 1 85 ? -15.406 3.123 -3.957 1.00 74.38 85 VAL A O 1
ATOM 632 N N . LEU A 1 86 ? -17.056 2.751 -2.501 1.00 70.38 86 LEU A N 1
ATOM 633 C CA . LEU A 1 86 ? -16.226 2.954 -1.306 1.00 70.38 86 LEU A CA 1
ATOM 634 C C . LEU A 1 86 ? -15.212 1.827 -1.084 1.00 70.38 86 LEU A C 1
ATOM 636 O O . LEU A 1 86 ? -14.120 2.087 -0.579 1.00 70.38 86 LEU A O 1
ATOM 640 N N . LEU A 1 87 ? -15.581 0.594 -1.430 1.00 72.62 87 LEU A N 1
ATOM 641 C CA . LEU A 1 87 ? -14.696 -0.565 -1.359 1.00 72.62 87 LEU A CA 1
ATOM 642 C C . LEU A 1 87 ? -13.836 -0.745 -2.595 1.00 72.62 87 LEU A C 1
ATOM 644 O O . LEU A 1 87 ? -12.824 -1.441 -2.511 1.00 72.62 87 LEU A O 1
ATOM 648 N N . SER A 1 88 ? -14.217 -0.149 -3.727 1.00 76.12 88 SER A N 1
ATOM 649 C CA . SER A 1 88 ? -13.370 -0.210 -4.903 1.00 76.12 88 SER A CA 1
ATOM 650 C C . SER A 1 88 ? -12.005 0.385 -4.549 1.00 76.12 88 SER A C 1
ATOM 652 O O . SER A 1 88 ? -11.940 1.490 -3.992 1.00 76.12 88 SER A O 1
ATOM 654 N N . PRO A 1 89 ? -10.909 -0.353 -4.796 1.00 72.62 89 PRO A N 1
ATOM 655 C CA . PRO A 1 89 ? -9.585 0.148 -4.491 1.00 72.62 89 PRO A CA 1
ATOM 656 C C . PRO A 1 89 ? -9.393 1.483 -5.217 1.00 72.62 89 PRO A C 1
ATOM 658 O O . PRO A 1 89 ? -9.873 1.643 -6.348 1.00 72.62 89 PRO A O 1
ATOM 661 N N . PRO A 1 90 ? -8.725 2.463 -4.581 1.00 77.25 90 PRO A N 1
ATOM 662 C CA . PRO A 1 90 ? -8.479 3.748 -5.208 1.00 77.25 90 PRO A CA 1
ATOM 663 C C . PRO A 1 90 ? -7.811 3.501 -6.555 1.00 77.25 90 PRO A C 1
ATOM 665 O O . PRO A 1 90 ? -6.930 2.640 -6.674 1.00 77.25 90 PRO A O 1
ATOM 668 N N . GLN A 1 91 ? -8.251 4.234 -7.579 1.00 84.38 91 GLN A N 1
ATOM 669 C CA . GLN A 1 91 ? -7.642 4.082 -8.890 1.00 84.38 91 GLN A CA 1
ATOM 670 C C . GLN A 1 91 ? -6.141 4.358 -8.759 1.00 84.38 91 GLN A C 1
ATOM 672 O O . GLN A 1 91 ? -5.762 5.391 -8.201 1.00 84.38 91 GLN A O 1
ATOM 677 N N . PRO A 1 92 ? -5.280 3.446 -9.239 1.00 88.81 92 PRO A N 1
ATOM 678 C CA . PRO A 1 92 ? -3.848 3.665 -9.180 1.00 88.81 92 PRO A CA 1
ATOM 679 C C . PRO A 1 92 ? -3.493 4.947 -9.919 1.00 88.81 92 PRO A C 1
ATOM 681 O O . PRO A 1 92 ? -3.921 5.135 -11.059 1.00 88.81 92 PRO A O 1
ATOM 684 N N . ARG A 1 93 ? -2.641 5.774 -9.308 1.00 88.06 93 ARG A N 1
ATOM 685 C CA . ARG A 1 93 ? -2.059 6.951 -9.968 1.00 88.06 93 ARG A CA 1
ATOM 686 C C . ARG A 1 93 ? -1.360 6.569 -11.279 1.00 88.06 93 ARG A C 1
ATOM 688 O O . ARG A 1 93 ? -1.470 7.285 -12.268 1.00 88.06 93 ARG A O 1
ATOM 695 N N . TYR A 1 94 ? -0.714 5.400 -11.293 1.00 91.19 94 TYR A N 1
ATOM 696 C CA . TYR A 1 94 ? 0.022 4.857 -12.437 1.00 91.19 94 TYR A CA 1
ATOM 697 C C . TYR A 1 94 ? -0.545 3.481 -12.855 1.00 91.19 94 TYR A C 1
ATOM 699 O O . TYR A 1 94 ? -0.004 2.430 -12.489 1.00 91.19 94 TYR A O 1
ATOM 707 N N . PRO A 1 95 ? -1.683 3.435 -13.579 1.00 92.88 95 PRO A N 1
ATOM 708 C CA . PRO A 1 95 ? -2.395 2.191 -13.871 1.00 92.88 95 PRO A CA 1
ATOM 709 C C . PRO A 1 95 ? -1.624 1.236 -14.786 1.00 92.88 95 PRO A C 1
ATOM 711 O O . PRO A 1 95 ? -1.818 0.019 -14.693 1.00 92.88 95 PRO A O 1
ATOM 714 N N . ARG A 1 96 ? -0.796 1.743 -15.707 1.00 93.56 96 ARG A N 1
ATOM 715 C CA . ARG A 1 96 ? -0.016 0.895 -16.621 1.00 93.56 96 ARG A CA 1
ATOM 716 C C . ARG A 1 96 ? 1.252 0.415 -15.934 1.00 93.56 96 ARG A C 1
ATOM 718 O O . ARG A 1 96 ? 1.624 -0.743 -16.119 1.00 93.56 96 ARG A O 1
ATOM 725 N N . LEU A 1 97 ? 1.859 1.263 -15.106 1.00 92.12 97 LEU A N 1
ATOM 726 C CA . LEU A 1 97 ? 3.006 0.902 -14.287 1.00 92.12 97 LEU A CA 1
ATOM 727 C C . LEU A 1 97 ? 2.635 -0.205 -13.307 1.00 92.12 97 LEU A C 1
ATOM 729 O O . LEU A 1 97 ? 3.296 -1.239 -13.300 1.00 92.12 97 LEU A O 1
ATOM 733 N N . ARG A 1 98 ? 1.529 -0.050 -12.565 1.00 93.81 98 ARG A N 1
ATOM 734 C CA . ARG A 1 98 ? 1.031 -1.087 -11.650 1.00 93.81 98 ARG A CA 1
ATOM 735 C C . ARG A 1 98 ? 0.846 -2.422 -12.371 1.00 93.81 98 ARG A C 1
ATOM 737 O O . ARG A 1 98 ? 1.334 -3.441 -11.900 1.00 93.81 98 ARG A O 1
ATOM 744 N N . ARG A 1 99 ? 0.216 -2.428 -13.551 1.00 93.19 99 ARG A N 1
ATOM 745 C CA . ARG A 1 99 ? 0.059 -3.656 -14.355 1.00 93.19 99 ARG A CA 1
ATOM 746 C C . ARG A 1 99 ? 1.394 -4.276 -14.766 1.00 93.19 99 ARG A C 1
ATOM 748 O O . ARG A 1 99 ? 1.506 -5.495 -14.771 1.00 93.19 99 ARG A O 1
ATOM 755 N N . MET A 1 100 ? 2.385 -3.465 -15.133 1.00 92.12 100 MET A N 1
ATOM 756 C CA . MET A 1 100 ? 3.720 -3.964 -15.477 1.00 92.12 100 MET A CA 1
ATOM 757 C C . MET A 1 100 ? 4.429 -4.562 -14.255 1.00 92.12 100 MET A C 1
ATOM 759 O O . MET A 1 100 ? 5.009 -5.641 -14.356 1.00 92.12 100 MET A O 1
ATOM 763 N N . LEU A 1 101 ? 4.363 -3.883 -13.109 1.00 92.81 101 LEU A N 1
ATOM 764 C CA . LEU A 1 101 ? 4.944 -4.349 -11.852 1.00 92.81 101 LEU A CA 1
ATOM 765 C C . LEU A 1 101 ? 4.326 -5.688 -11.433 1.00 92.81 101 LEU A C 1
ATOM 767 O O . LEU A 1 101 ? 5.053 -6.654 -11.236 1.00 92.81 101 LEU A O 1
ATOM 771 N N . LEU A 1 102 ? 2.995 -5.779 -11.416 1.00 93.44 102 LEU A N 1
ATOM 772 C CA . LEU A 1 102 ? 2.284 -7.014 -11.073 1.00 93.44 102 LEU A CA 1
ATOM 773 C C . LEU A 1 102 ? 2.541 -8.154 -12.067 1.00 93.44 102 LEU A C 1
ATOM 775 O O . LEU A 1 102 ? 2.551 -9.314 -11.683 1.00 93.44 102 LEU A O 1
ATOM 779 N N . ALA A 1 103 ? 2.781 -7.847 -13.343 1.00 92.25 103 ALA A N 1
ATOM 780 C CA . ALA A 1 103 ? 3.109 -8.866 -14.339 1.00 92.25 103 ALA A CA 1
ATOM 781 C C . ALA A 1 103 ? 4.548 -9.408 -14.226 1.00 92.25 103 ALA A C 1
ATOM 783 O O . ALA A 1 103 ? 4.864 -10.386 -14.898 1.00 92.25 103 ALA A O 1
ATOM 784 N N . SER A 1 104 ? 5.422 -8.760 -13.446 1.00 90.12 104 SER A N 1
ATOM 785 C CA . SER A 1 104 ? 6.844 -9.124 -13.306 1.00 90.12 104 SER A CA 1
ATOM 786 C C . SER A 1 104 ? 7.239 -9.564 -11.894 1.00 90.12 104 SER A C 1
ATOM 788 O O . SER A 1 104 ? 8.370 -9.999 -11.686 1.00 90.12 104 SER A O 1
ATOM 790 N N . CYS A 1 105 ? 6.342 -9.460 -10.912 1.00 93.00 105 CYS A N 1
ATOM 791 C CA . CYS A 1 105 ? 6.618 -9.903 -9.550 1.00 93.00 105 CYS A CA 1
ATOM 792 C C . CYS A 1 105 ? 6.329 -11.396 -9.360 1.00 93.00 105 CYS A C 1
ATOM 794 O O . CYS A 1 105 ? 5.495 -11.976 -10.054 1.00 93.00 105 CYS A O 1
ATOM 796 N N . ALA A 1 106 ? 7.007 -12.013 -8.392 1.00 92.31 106 ALA A N 1
ATOM 797 C CA . ALA A 1 106 ? 6.818 -13.430 -8.080 1.00 92.31 106 ALA A CA 1
ATOM 798 C C . ALA A 1 106 ? 5.467 -13.725 -7.395 1.00 92.31 106 ALA A C 1
ATOM 800 O O . ALA A 1 106 ? 4.882 -14.777 -7.631 1.00 92.31 106 ALA A O 1
ATOM 801 N N . ASP A 1 107 ? 4.962 -12.790 -6.581 1.00 93.75 107 ASP A N 1
ATOM 802 C CA . ASP A 1 107 ? 3.680 -12.905 -5.868 1.00 93.75 107 ASP A CA 1
ATOM 803 C C . ASP A 1 107 ? 2.782 -11.687 -6.165 1.00 93.75 107 ASP A C 1
ATOM 805 O O . ASP A 1 107 ? 2.829 -10.680 -5.456 1.00 93.75 107 ASP A O 1
ATOM 809 N N . PRO A 1 108 ? 1.989 -11.706 -7.249 1.00 94.19 108 PRO A N 1
ATOM 810 C CA . PRO A 1 108 ? 1.166 -10.561 -7.635 1.00 94.19 108 PRO A CA 1
ATOM 811 C C . PRO A 1 108 ? 0.042 -10.244 -6.651 1.00 94.19 108 PRO A C 1
ATOM 813 O O . PRO A 1 108 ? -0.315 -9.076 -6.517 1.00 94.19 108 PRO A O 1
ATOM 816 N N . GLU A 1 109 ? -0.505 -11.231 -5.944 1.00 92.44 109 GLU A N 1
ATOM 817 C CA . GLU A 1 109 ? -1.630 -11.013 -5.029 1.00 92.44 109 GLU A CA 1
ATOM 818 C C . GLU A 1 109 ? -1.181 -10.266 -3.772 1.00 92.44 109 GLU A C 1
ATOM 820 O O . GLU A 1 109 ? -1.782 -9.254 -3.394 1.00 92.44 109 GLU A O 1
ATOM 825 N N . GLN A 1 110 ? -0.077 -10.708 -3.159 1.00 89.69 110 GLN A N 1
ATOM 826 C CA . GLN A 1 110 ? 0.485 -10.027 -1.996 1.00 89.69 110 GLN A CA 1
ATOM 827 C C . GLN A 1 110 ? 0.909 -8.596 -2.340 1.00 89.69 110 GLN A C 1
ATOM 829 O O . GLN A 1 110 ? 0.657 -7.669 -1.565 1.00 89.69 110 GLN A O 1
ATOM 834 N N . ILE A 1 111 ? 1.529 -8.403 -3.505 1.00 91.44 111 ILE A N 1
ATOM 835 C CA . ILE A 1 111 ? 1.990 -7.089 -3.949 1.00 91.44 111 ILE A CA 1
ATOM 836 C C . ILE A 1 111 ? 0.822 -6.174 -4.291 1.00 91.44 111 ILE A C 1
ATOM 838 O O . ILE A 1 111 ? 0.846 -5.017 -3.882 1.00 91.44 111 ILE A O 1
ATOM 842 N N . ALA A 1 112 ? -0.219 -6.663 -4.967 1.00 91.75 112 ALA A N 1
ATOM 843 C CA . ALA A 1 112 ? -1.404 -5.861 -5.262 1.00 91.75 112 ALA A CA 1
ATOM 844 C C . ALA A 1 112 ? -2.013 -5.272 -3.982 1.00 91.75 112 ALA A C 1
ATOM 846 O O . ALA A 1 112 ? -2.241 -4.065 -3.923 1.00 91.75 112 ALA A O 1
ATOM 847 N N . ALA A 1 113 ? -2.153 -6.082 -2.927 1.00 87.88 113 ALA A N 1
ATOM 848 C CA . ALA A 1 113 ? -2.660 -5.618 -1.637 1.00 87.88 113 ALA A CA 1
ATOM 849 C C . ALA A 1 113 ? -1.769 -4.541 -0.988 1.00 87.88 113 ALA A C 1
ATOM 851 O O . ALA A 1 113 ? -2.267 -3.647 -0.306 1.00 87.88 113 ALA A O 1
ATOM 852 N N . GLU A 1 114 ? -0.449 -4.605 -1.174 1.00 88.19 114 GLU A N 1
ATOM 853 C CA . GLU A 1 114 ? 0.477 -3.585 -0.665 1.00 88.19 114 GLU A CA 1
ATOM 854 C C . GLU A 1 114 ? 0.434 -2.295 -1.494 1.00 88.19 114 GLU A C 1
ATOM 856 O O . GLU A 1 114 ? 0.456 -1.205 -0.925 1.00 88.19 114 GLU A O 1
ATOM 861 N N . LEU A 1 115 ? 0.317 -2.400 -2.820 1.00 90.62 115 LEU A N 1
ATOM 862 C CA . LEU A 1 115 ? 0.178 -1.243 -3.708 1.00 90.62 115 LEU A CA 1
ATOM 863 C C . LEU A 1 115 ? -1.170 -0.532 -3.513 1.00 90.62 115 LEU A C 1
ATOM 865 O O . LEU A 1 115 ? -1.247 0.687 -3.610 1.00 90.62 115 LEU A O 1
ATOM 869 N N . GLU A 1 116 ? -2.246 -1.261 -3.220 1.00 88.50 116 GLU A N 1
ATOM 870 C CA . GLU A 1 116 ? -3.562 -0.675 -2.922 1.00 88.50 116 GLU A CA 1
ATOM 871 C C . GLU A 1 116 ? -3.607 0.086 -1.593 1.00 88.50 116 GLU A C 1
ATOM 873 O O . GLU A 1 116 ? -4.397 1.024 -1.445 1.00 88.50 116 GLU A O 1
ATOM 878 N N . ARG A 1 117 ? -2.753 -0.298 -0.635 1.00 83.00 117 ARG A N 1
ATOM 879 C CA . ARG A 1 117 ? -2.596 0.409 0.644 1.00 83.00 117 ARG A CA 1
ATOM 880 C C . ARG A 1 117 ? -1.845 1.728 0.492 1.00 83.00 117 ARG A C 1
ATOM 882 O O . ARG A 1 117 ? -2.116 2.645 1.260 1.00 83.00 117 ARG A O 1
ATOM 889 N N . ALA A 1 118 ? -0.936 1.821 -0.478 1.00 82.31 118 ALA A N 1
ATOM 890 C CA . ALA A 1 118 ? -0.249 3.062 -0.808 1.00 82.31 118 ALA A CA 1
ATOM 891 C C . ALA A 1 118 ? -1.196 3.989 -1.597 1.00 82.31 118 ALA A C 1
ATOM 893 O O . ALA A 1 118 ? -1.451 3.800 -2.787 1.00 82.31 118 ALA A O 1
ATOM 894 N N . ALA A 1 119 ? -1.743 4.987 -0.911 1.00 69.44 119 ALA A N 1
ATOM 895 C CA . ALA A 1 119 ? -2.643 5.999 -1.437 1.00 69.44 119 ALA A CA 1
ATOM 896 C C . ALA A 1 119 ? -2.057 6.806 -2.611 1.00 69.44 119 ALA A C 1
ATOM 898 O O . ALA A 1 119 ? -2.801 7.091 -3.551 1.00 69.44 119 ALA A O 1
ATOM 899 N N . TYR A 1 120 ? -0.762 7.149 -2.606 1.00 78.88 120 TYR A N 1
ATOM 900 C CA . TYR A 1 120 ? -0.172 8.027 -3.638 1.00 78.88 120 TYR A CA 1
ATOM 901 C C . TYR A 1 120 ? 0.649 7.290 -4.700 1.00 78.88 120 TYR A C 1
ATOM 903 O O . TYR A 1 120 ? 1.346 7.904 -5.516 1.00 78.88 120 TYR A O 1
ATOM 911 N N . GLY A 1 121 ? 0.538 5.959 -4.733 1.00 85.06 121 GLY A N 1
ATOM 912 C CA . GLY A 1 121 ? 1.295 5.116 -5.655 1.00 85.06 121 GLY A CA 1
ATOM 913 C C . GLY A 1 121 ? 2.797 5.109 -5.366 1.00 85.06 121 GLY A C 1
ATOM 914 O O . GLY A 1 121 ? 3.594 4.783 -6.243 1.00 85.06 121 GLY A O 1
ATOM 915 N N . LEU A 1 122 ? 3.198 5.529 -4.164 1.00 86.19 122 LEU A N 1
ATOM 916 C CA . LEU A 1 122 ? 4.592 5.690 -3.772 1.00 86.19 122 LEU A CA 1
ATOM 917 C C . LEU A 1 122 ? 5.373 4.379 -3.839 1.00 86.19 122 LEU A C 1
ATOM 919 O O . LEU A 1 122 ? 6.516 4.351 -4.293 1.00 86.19 122 LEU A O 1
ATOM 923 N N . MET A 1 123 ? 4.737 3.277 -3.445 1.00 89.62 123 MET A N 1
ATOM 924 C CA . MET A 1 123 ? 5.329 1.948 -3.560 1.00 89.62 123 MET A CA 1
ATOM 925 C C . MET A 1 123 ? 5.666 1.623 -5.018 1.00 89.62 123 MET A C 1
ATOM 927 O O . MET A 1 123 ? 6.775 1.170 -5.298 1.00 89.62 123 MET A O 1
ATOM 931 N N . GLU A 1 124 ? 4.773 1.921 -5.964 1.00 92.19 124 GLU A N 1
ATOM 932 C CA . GLU A 1 124 ? 5.056 1.771 -7.389 1.00 92.19 124 GLU A CA 1
ATOM 933 C C . GLU A 1 124 ? 6.225 2.640 -7.830 1.00 92.19 124 GLU A C 1
ATOM 935 O O . GLU A 1 124 ? 7.067 2.157 -8.585 1.00 92.19 124 GLU A O 1
ATOM 940 N N . GLN A 1 125 ? 6.315 3.884 -7.350 1.00 89.75 125 GLN A N 1
ATOM 941 C CA . GLN A 1 125 ? 7.424 4.774 -7.696 1.00 89.75 125 GLN A CA 1
ATOM 942 C C . GLN A 1 125 ? 8.765 4.231 -7.197 1.00 89.75 125 GLN A C 1
ATOM 944 O O . GLN A 1 125 ? 9.729 4.180 -7.961 1.00 89.75 125 GLN A O 1
ATOM 949 N N . LEU A 1 126 ? 8.832 3.800 -5.934 1.00 89.50 126 LEU A N 1
ATOM 950 C CA . LEU A 1 126 ? 10.056 3.287 -5.317 1.00 89.50 126 LEU A CA 1
ATOM 951 C C . LEU A 1 126 ? 10.513 1.990 -5.989 1.00 89.50 126 LEU A C 1
ATOM 953 O O . LEU A 1 126 ? 11.681 1.868 -6.364 1.00 89.50 126 LEU A O 1
ATOM 957 N N . ILE A 1 127 ? 9.591 1.046 -6.206 1.00 92.19 127 ILE A N 1
ATOM 958 C CA . ILE A 1 127 ? 9.892 -0.210 -6.904 1.00 92.19 127 ILE A CA 1
ATOM 959 C C . ILE A 1 127 ? 10.347 0.099 -8.330 1.00 92.19 127 ILE A C 1
ATOM 961 O O . ILE A 1 127 ? 11.416 -0.347 -8.749 1.00 92.19 127 ILE A O 1
ATOM 965 N N . PHE A 1 128 ? 9.582 0.909 -9.069 1.00 91.19 128 PHE A N 1
ATOM 966 C CA . PHE A 1 128 ? 9.916 1.266 -10.442 1.00 91.19 128 PHE A CA 1
ATOM 967 C C . PHE A 1 128 ? 11.265 1.962 -10.539 1.00 91.19 128 PHE A C 1
ATOM 969 O O . PHE A 1 128 ? 12.038 1.638 -11.429 1.00 91.19 128 PHE A O 1
ATOM 976 N N . ARG A 1 129 ? 11.591 2.866 -9.615 1.00 88.19 129 ARG A N 1
ATOM 977 C CA . ARG A 1 129 ? 12.890 3.540 -9.564 1.00 88.19 129 ARG A CA 1
ATOM 978 C C . ARG A 1 129 ? 14.035 2.543 -9.423 1.00 88.19 129 ARG A C 1
ATOM 980 O O . ARG A 1 129 ? 15.023 2.662 -10.148 1.00 88.19 129 ARG A O 1
ATOM 987 N N . ILE A 1 130 ? 13.914 1.565 -8.525 1.00 89.88 130 ILE A N 1
ATOM 988 C CA . ILE A 1 130 ? 14.951 0.540 -8.355 1.00 89.88 130 ILE A CA 1
ATOM 989 C C . ILE A 1 130 ? 15.087 -0.299 -9.623 1.00 89.88 130 ILE A C 1
ATOM 991 O O . ILE A 1 130 ? 16.196 -0.433 -10.143 1.00 89.88 130 ILE A O 1
ATOM 995 N N . LEU A 1 131 ? 13.973 -0.805 -10.158 1.00 89.81 131 LEU A N 1
ATOM 996 C CA . LEU A 1 131 ? 13.972 -1.577 -11.401 1.00 89.81 131 LEU A CA 1
ATOM 997 C C . LEU A 1 131 ? 14.546 -0.753 -12.561 1.00 89.81 131 LEU A C 1
ATOM 999 O O . LEU A 1 131 ? 15.358 -1.237 -13.347 1.00 89.81 131 LEU A O 1
ATOM 1003 N N . LEU A 1 132 ? 14.196 0.527 -12.644 1.00 87.50 132 LEU A N 1
ATOM 1004 C CA . LEU A 1 132 ? 14.681 1.432 -13.672 1.00 87.50 132 LEU A CA 1
ATOM 1005 C C . LEU A 1 132 ? 16.203 1.557 -13.615 1.00 87.50 132 LEU A C 1
ATOM 1007 O O . LEU A 1 132 ? 16.875 1.389 -14.630 1.00 87.50 132 LEU A O 1
ATOM 1011 N N . GLN A 1 133 ? 16.750 1.818 -12.430 1.00 87.12 133 GLN A N 1
ATOM 1012 C CA . GLN A 1 133 ? 18.181 2.046 -12.238 1.00 87.12 133 GLN A CA 1
ATOM 1013 C C . GLN A 1 133 ? 19.018 0.777 -12.391 1.00 87.12 133 GLN A C 1
ATOM 1015 O O . GLN A 1 133 ? 20.086 0.820 -13.002 1.00 87.12 133 GLN A O 1
ATOM 1020 N N . ARG A 1 134 ? 18.549 -0.338 -11.829 1.00 88.31 134 ARG A N 1
ATOM 1021 C CA . ARG A 1 134 ? 19.332 -1.576 -11.716 1.00 88.31 134 ARG A CA 1
ATOM 1022 C C . ARG A 1 134 ? 19.207 -2.478 -12.927 1.00 88.31 134 ARG A C 1
ATOM 1024 O O . ARG A 1 134 ? 20.126 -3.232 -13.217 1.00 88.31 134 ARG A O 1
ATOM 1031 N N . ILE A 1 135 ? 18.088 -2.389 -13.633 1.00 87.62 135 ILE A N 1
ATOM 1032 C CA . ILE A 1 135 ? 17.723 -3.365 -14.653 1.00 87.62 135 ILE A CA 1
ATOM 1033 C C . ILE A 1 135 ? 17.448 -2.673 -15.982 1.00 87.62 135 ILE A C 1
ATOM 1035 O O . ILE A 1 135 ? 18.142 -2.918 -16.968 1.00 87.62 135 ILE A O 1
ATOM 1039 N N . LEU A 1 136 ? 16.464 -1.774 -16.010 1.00 87.06 136 LEU A N 1
ATOM 1040 C CA . LEU A 1 136 ? 15.925 -1.258 -17.267 1.00 87.06 136 LEU A CA 1
ATOM 1041 C C . LEU A 1 136 ? 16.926 -0.347 -17.980 1.00 87.06 136 LEU A C 1
ATOM 1043 O O . LEU A 1 136 ? 17.119 -0.487 -19.182 1.00 87.06 136 LEU A O 1
ATOM 1047 N N . LEU A 1 137 ? 17.594 0.563 -17.265 1.00 86.25 137 LEU A N 1
ATOM 1048 C CA . LEU A 1 137 ? 18.593 1.452 -17.862 1.00 86.25 137 LEU A CA 1
ATOM 1049 C C . LEU A 1 137 ? 19.836 0.695 -18.359 1.00 86.25 137 LEU A C 1
ATOM 1051 O O . LEU A 1 137 ? 20.271 0.983 -19.477 1.00 86.25 137 LEU A O 1
ATOM 1055 N N . PRO A 1 138 ? 20.421 -0.259 -17.606 1.00 87.56 138 PRO A N 1
ATOM 1056 C CA . PRO A 1 138 ? 21.470 -1.126 -18.139 1.00 87.56 138 PRO A CA 1
ATOM 1057 C C . PRO A 1 138 ? 21.039 -1.897 -19.392 1.00 87.56 138 PRO A C 1
ATOM 1059 O O . PRO A 1 138 ? 21.762 -1.866 -20.388 1.00 87.56 138 PRO A O 1
ATOM 1062 N N . ALA A 1 139 ? 19.850 -2.510 -19.383 1.00 87.50 139 ALA A N 1
ATOM 1063 C CA . ALA A 1 139 ? 19.319 -3.241 -20.535 1.00 87.50 139 ALA A CA 1
ATOM 1064 C C . ALA A 1 139 ? 19.132 -2.326 -21.756 1.00 87.50 139 ALA A C 1
ATOM 1066 O O . ALA A 1 139 ? 19.616 -2.631 -22.843 1.00 87.50 139 ALA A O 1
ATOM 1067 N N . LEU A 1 140 ? 18.537 -1.145 -21.560 1.00 87.81 140 LEU A N 1
ATOM 1068 C CA . LEU A 1 140 ? 18.321 -0.145 -22.610 1.00 87.81 140 LEU A CA 1
ATOM 1069 C C . LEU A 1 140 ? 19.629 0.337 -23.255 1.00 87.81 140 LEU A C 1
ATOM 1071 O O . LEU A 1 140 ? 19.646 0.705 -24.427 1.00 87.81 140 LEU A O 1
ATOM 1075 N N . ARG A 1 141 ? 20.725 0.376 -22.489 1.00 86.38 141 ARG A N 1
ATOM 1076 C CA . ARG A 1 141 ? 22.054 0.755 -22.995 1.00 86.38 141 ARG A CA 1
ATOM 1077 C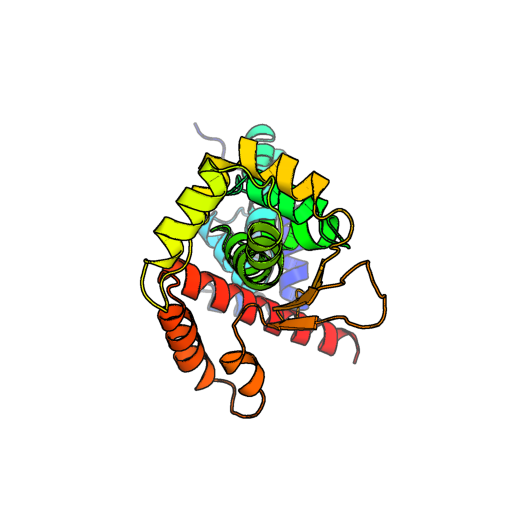 C . ARG A 1 141 ? 22.716 -0.369 -23.782 1.00 86.38 141 ARG A C 1
ATOM 1079 O O . ARG A 1 141 ? 23.441 -0.085 -24.732 1.00 86.38 141 ARG A O 1
ATOM 1086 N N . ALA A 1 142 ? 22.509 -1.613 -23.359 1.00 88.31 142 ALA A N 1
ATOM 1087 C CA . ALA A 1 142 ? 23.063 -2.783 -24.026 1.00 88.31 142 ALA A CA 1
ATOM 1088 C C . ALA A 1 142 ? 22.329 -3.094 -25.341 1.00 88.31 142 ALA A C 1
ATOM 1090 O O . ALA A 1 142 ? 22.955 -3.540 -26.305 1.00 88.31 142 ALA A O 1
ATOM 1091 N N . ASP A 1 143 ? 21.024 -2.827 -25.395 1.00 89.56 143 ASP A N 1
ATOM 1092 C CA . ASP A 1 143 ? 20.187 -3.103 -26.556 1.00 89.56 143 ASP A CA 1
ATOM 1093 C C . ASP A 1 143 ? 20.328 -2.027 -27.653 1.00 89.56 143 ASP A C 1
ATOM 1095 O O . ASP A 1 143 ? 19.954 -0.860 -27.505 1.00 89.56 143 ASP A O 1
ATOM 1099 N N . ARG A 1 144 ? 20.849 -2.442 -28.813 1.00 89.81 144 ARG A N 1
ATOM 1100 C CA . ARG A 1 144 ? 21.002 -1.581 -29.999 1.00 89.81 144 ARG A CA 1
ATOM 1101 C C . ARG A 1 144 ? 19.667 -1.263 -30.678 1.00 89.81 144 ARG A C 1
ATOM 1103 O O . ARG A 1 144 ? 19.569 -0.226 -31.343 1.00 89.81 144 ARG A O 1
ATOM 1110 N N . TYR A 1 145 ? 18.672 -2.131 -30.520 1.00 89.31 145 TYR A N 1
ATOM 1111 C CA . TYR A 1 145 ? 17.348 -2.032 -31.134 1.00 89.31 145 TYR A CA 1
ATOM 1112 C C . TYR A 1 145 ? 16.328 -1.327 -30.240 1.00 89.31 145 TYR A C 1
ATOM 1114 O O . TYR A 1 145 ? 15.207 -1.065 -30.681 1.00 89.31 145 TYR A O 1
ATOM 1122 N N . ALA A 1 146 ? 16.737 -0.928 -29.033 1.00 88.12 146 ALA A N 1
ATOM 1123 C CA . ALA A 1 146 ? 15.935 -0.119 -28.137 1.00 88.12 146 ALA A CA 1
ATOM 1124 C C . ALA A 1 146 ? 15.330 1.098 -28.871 1.00 88.12 146 ALA A C 1
ATOM 1126 O O . ALA A 1 146 ? 16.067 1.841 -29.554 1.00 88.12 146 ALA A O 1
ATOM 1127 N N . PRO A 1 147 ? 14.014 1.355 -28.711 1.00 89.19 147 PRO A N 1
ATOM 1128 C CA . PRO A 1 147 ? 13.330 2.449 -29.385 1.00 89.19 147 PRO A CA 1
ATOM 1129 C C . PRO A 1 147 ? 14.076 3.771 -29.200 1.00 89.19 147 PRO A C 1
ATOM 1131 O O . PRO A 1 147 ? 14.339 4.203 -28.076 1.00 89.19 147 PRO A O 1
ATOM 1134 N N . ARG A 1 148 ? 14.430 4.431 -30.309 1.00 88.12 148 ARG A N 1
ATOM 1135 C CA . ARG A 1 148 ? 15.226 5.670 -30.288 1.00 88.12 148 ARG A CA 1
ATOM 1136 C C . ARG A 1 148 ? 14.591 6.742 -29.398 1.00 88.12 148 ARG A C 1
ATOM 1138 O O . ARG A 1 148 ? 15.278 7.309 -28.559 1.00 88.12 148 ARG A O 1
ATOM 1145 N N . ARG A 1 149 ? 13.270 6.919 -29.509 1.00 86.06 149 ARG A N 1
ATOM 1146 C CA . ARG A 1 149 ? 12.475 7.833 -28.672 1.00 86.06 149 ARG A CA 1
ATOM 1147 C C . ARG A 1 149 ? 12.641 7.553 -27.176 1.00 86.06 149 ARG A C 1
ATOM 1149 O O . ARG A 1 149 ? 12.741 8.488 -26.389 1.00 86.06 149 ARG A O 1
ATOM 1156 N N . LEU A 1 150 ? 12.695 6.278 -26.786 1.00 84.44 150 LEU A N 1
ATOM 1157 C CA . LEU A 1 150 ? 12.893 5.893 -25.392 1.00 84.44 150 LEU A CA 1
ATOM 1158 C C . LEU A 1 150 ? 14.312 6.230 -24.926 1.00 84.44 150 LEU A C 1
ATOM 1160 O O . LEU A 1 150 ? 14.479 6.828 -23.868 1.00 84.44 150 LEU A O 1
ATOM 1164 N N . ARG A 1 151 ? 15.328 5.912 -25.736 1.00 85.88 151 ARG A N 1
ATOM 1165 C CA . ARG A 1 151 ? 16.724 6.269 -25.440 1.00 85.88 151 ARG A CA 1
ATOM 1166 C C . ARG A 1 151 ? 16.919 7.775 -25.306 1.00 85.88 151 ARG A C 1
ATOM 1168 O O . ARG A 1 151 ? 17.551 8.206 -24.351 1.00 85.88 151 ARG A O 1
ATOM 1175 N N . GLU A 1 152 ? 16.352 8.561 -26.217 1.00 87.31 152 GLU A N 1
ATOM 1176 C CA . GLU A 1 152 ? 16.428 10.026 -26.194 1.00 87.31 152 GLU A CA 1
ATOM 1177 C C . GLU A 1 152 ? 15.754 10.603 -24.948 1.00 87.31 152 GLU A C 1
ATOM 1179 O O . GLU A 1 152 ? 16.361 11.416 -24.255 1.00 87.31 152 GLU A O 1
ATOM 1184 N N . LYS A 1 153 ? 14.552 10.126 -24.594 1.00 84.31 153 LYS A N 1
ATOM 1185 C CA . LYS A 1 153 ? 13.886 10.546 -23.354 1.00 84.31 153 LYS A CA 1
ATOM 1186 C C . LYS A 1 153 ? 14.705 10.182 -22.118 1.00 84.31 153 LYS A C 1
ATOM 1188 O O . LYS A 1 153 ? 14.945 11.036 -21.273 1.00 84.31 153 LYS A O 1
ATOM 1193 N N . MET A 1 154 ? 15.188 8.945 -22.016 1.00 80.88 154 MET A N 1
ATOM 1194 C CA . MET A 1 154 ? 15.997 8.525 -20.865 1.00 80.88 154 MET A CA 1
ATOM 1195 C C . MET A 1 154 ? 17.343 9.262 -20.789 1.00 80.88 154 MET A C 1
ATOM 1197 O O . MET A 1 154 ? 17.830 9.520 -19.691 1.00 80.88 154 MET A O 1
ATOM 1201 N N . ALA A 1 155 ? 17.940 9.623 -21.929 1.00 81.56 155 ALA A N 1
ATOM 1202 C CA . ALA A 1 155 ? 19.160 10.424 -21.982 1.00 81.56 155 ALA A CA 1
ATOM 1203 C C . ALA A 1 155 ? 18.911 11.868 -21.524 1.00 81.56 155 ALA A C 1
ATOM 1205 O O . ALA A 1 155 ? 19.636 12.347 -20.658 1.00 81.56 155 ALA A O 1
ATOM 1206 N N . ALA A 1 156 ? 17.848 12.515 -22.013 1.00 80.31 156 ALA A N 1
ATOM 1207 C CA . ALA A 1 156 ? 17.467 13.868 -21.603 1.00 80.31 156 ALA A CA 1
ATOM 1208 C C . ALA A 1 156 ? 17.203 13.961 -20.090 1.00 80.31 156 ALA A C 1
ATOM 1210 O O . ALA A 1 156 ? 17.567 14.935 -19.440 1.00 80.31 156 ALA A O 1
ATOM 1211 N N . HIS A 1 157 ? 16.632 12.910 -19.497 1.00 70.19 157 HIS A N 1
ATOM 1212 C CA . HIS A 1 157 ? 16.407 12.852 -18.053 1.00 70.19 157 HIS A CA 1
ATOM 1213 C C . HIS A 1 157 ? 17.639 12.467 -17.231 1.00 70.19 157 HIS A C 1
ATOM 1215 O O . HIS A 1 157 ? 17.620 12.621 -16.017 1.00 70.19 157 HIS A O 1
ATOM 1221 N N . ARG A 1 158 ? 18.719 11.991 -17.855 1.00 66.62 158 ARG A N 1
ATOM 1222 C CA . ARG A 1 158 ? 20.002 11.766 -17.174 1.00 66.62 158 ARG A CA 1
ATOM 1223 C C . ARG A 1 158 ? 20.775 13.069 -16.963 1.00 66.62 158 ARG A C 1
ATOM 1225 O O . ARG A 1 158 ? 21.619 13.133 -16.079 1.00 66.62 158 ARG A O 1
ATOM 1232 N N . GLU A 1 159 ? 20.510 14.075 -17.793 1.00 62.03 159 GLU A N 1
ATOM 1233 C CA . GLU A 1 159 ? 21.093 15.416 -17.665 1.00 62.03 159 GLU A CA 1
ATOM 1234 C C . GLU A 1 159 ? 20.431 16.233 -16.543 1.00 62.03 159 GLU A C 1
ATOM 1236 O O . GLU A 1 159 ? 20.996 17.224 -16.076 1.00 62.03 159 GLU A O 1
ATOM 1241 N N . LEU A 1 160 ? 19.268 15.784 -16.053 1.00 56.56 160 LEU A N 1
ATOM 1242 C CA . LEU A 1 160 ? 18.726 16.217 -14.770 1.00 56.56 160 LEU A CA 1
ATOM 1243 C C . LEU A 1 160 ? 19.687 15.741 -13.669 1.00 56.56 160 LEU A C 1
ATOM 1245 O O . LEU A 1 160 ? 20.080 14.578 -13.636 1.00 56.56 160 LEU A O 1
ATOM 1249 N N . ARG A 1 161 ? 20.126 16.689 -12.836 1.00 56.38 161 ARG A N 1
ATOM 1250 C CA . ARG A 1 161 ? 21.272 16.605 -11.908 1.00 56.38 161 ARG A CA 1
ATOM 1251 C C . ARG A 1 161 ? 21.335 15.291 -11.120 1.00 56.38 161 ARG A C 1
ATOM 1253 O O . ARG A 1 161 ? 20.298 14.711 -10.813 1.00 56.38 161 ARG A O 1
ATOM 1260 N N . GLU A 1 162 ? 22.537 14.879 -10.701 1.00 57.66 162 GLU A N 1
ATOM 1261 C CA . GLU A 1 162 ? 22.718 13.824 -9.688 1.00 57.66 162 GLU A CA 1
ATOM 1262 C C . GLU A 1 162 ? 21.771 14.082 -8.500 1.00 57.66 162 GLU A C 1
ATOM 1264 O O . GLU A 1 162 ? 21.923 15.064 -7.779 1.00 57.66 162 GLU A O 1
ATOM 1269 N N . GLY A 1 163 ? 20.738 13.245 -8.362 1.00 58.62 163 GLY A N 1
ATOM 1270 C CA . GLY A 1 163 ? 19.690 13.389 -7.343 1.00 58.62 163 GLY A CA 1
ATOM 1271 C C . GLY A 1 163 ? 18.284 13.698 -7.871 1.00 58.62 163 GLY A C 1
ATOM 1272 O O . GLY A 1 163 ? 17.325 13.517 -7.132 1.00 58.62 163 GLY A O 1
ATOM 1273 N N . GLN A 1 164 ? 18.109 14.092 -9.137 1.00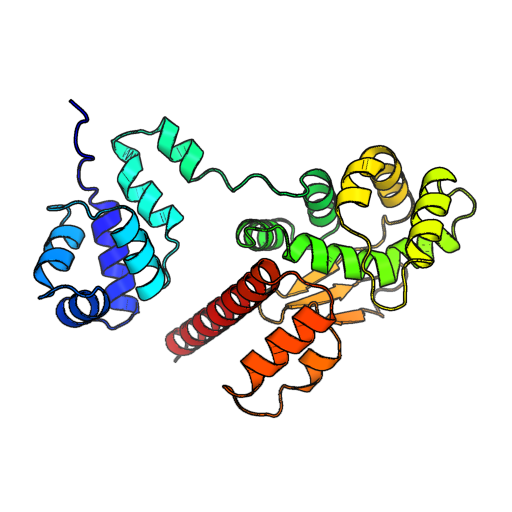 65.19 164 GLN A N 1
ATOM 1274 C CA . GLN A 1 164 ? 16.778 14.224 -9.735 1.00 65.19 164 GLN A CA 1
ATOM 1275 C C . GLN A 1 164 ? 16.276 12.863 -10.227 1.00 65.19 164 GLN A C 1
ATOM 1277 O O . GLN A 1 164 ? 16.933 12.157 -10.995 1.00 65.19 164 GLN A O 1
ATOM 1282 N N . HIS A 1 165 ? 15.105 12.466 -9.736 1.00 69.00 165 HIS A N 1
ATOM 1283 C CA . HIS A 1 165 ? 14.475 11.200 -10.086 1.00 69.00 165 HIS A CA 1
ATOM 1284 C C . HIS A 1 165 ? 13.633 11.337 -11.350 1.00 69.00 165 HIS A C 1
ATOM 1286 O O . HIS A 1 165 ? 13.055 12.389 -11.612 1.00 69.00 165 HIS A O 1
ATOM 1292 N N . LEU A 1 166 ? 13.579 10.265 -12.146 1.00 73.94 166 LEU A N 1
ATOM 1293 C CA . LEU A 1 166 ? 12.701 10.210 -13.307 1.00 73.94 166 LEU A CA 1
ATOM 1294 C C . LEU A 1 166 ? 11.250 10.170 -12.801 1.00 73.94 166 LEU A C 1
ATOM 1296 O O . LEU A 1 166 ? 10.899 9.179 -12.152 1.00 73.94 166 LEU A O 1
ATOM 1300 N N . PRO A 1 167 ? 10.408 11.182 -13.082 1.00 79.56 167 PRO A N 1
ATOM 1301 C CA . PRO A 1 167 ? 9.025 11.131 -12.647 1.00 79.56 167 PRO A CA 1
ATOM 1302 C C . PRO A 1 167 ? 8.319 9.932 -13.306 1.00 79.56 167 PRO A C 1
ATOM 1304 O O . PRO A 1 167 ? 8.454 9.734 -14.523 1.00 79.56 167 PRO A O 1
ATOM 1307 N N . PRO A 1 168 ? 7.556 9.129 -12.543 1.00 79.38 168 PRO A N 1
ATOM 1308 C CA . PRO A 1 168 ? 6.846 7.964 -13.073 1.00 79.38 168 PRO A CA 1
ATOM 1309 C C . PRO A 1 168 ? 5.841 8.326 -14.177 1.00 79.38 168 PRO A C 1
ATOM 1311 O O . PRO A 1 168 ? 5.524 7.492 -15.023 1.00 79.38 168 PRO A O 1
ATOM 1314 N N . ASP A 1 169 ? 5.396 9.583 -14.245 1.00 85.75 169 ASP A N 1
ATOM 1315 C CA . ASP A 1 169 ? 4.533 10.091 -15.317 1.00 85.75 169 ASP A CA 1
ATOM 1316 C C . ASP A 1 169 ? 5.123 9.876 -16.716 1.00 85.75 169 ASP A C 1
ATOM 1318 O O . ASP A 1 169 ? 4.395 9.605 -17.673 1.00 85.75 169 ASP A O 1
ATOM 1322 N N . ILE A 1 170 ? 6.451 9.942 -16.855 1.00 84.75 170 ILE A N 1
ATOM 1323 C CA . ILE A 1 170 ? 7.115 9.691 -18.140 1.00 84.75 170 ILE A CA 1
ATOM 1324 C C . ILE A 1 170 ? 6.893 8.248 -18.576 1.00 84.75 170 ILE A C 1
ATOM 1326 O O . ILE A 1 170 ? 6.676 7.992 -19.763 1.00 84.75 170 ILE A O 1
ATOM 1330 N N . PHE A 1 171 ? 6.923 7.310 -17.626 1.00 85.50 171 PHE A N 1
ATOM 1331 C CA . PHE A 1 171 ? 6.608 5.921 -17.914 1.00 85.50 171 PHE A CA 1
ATOM 1332 C C . PHE A 1 171 ? 5.171 5.801 -18.417 1.00 85.50 171 PHE A C 1
ATOM 1334 O O . PHE A 1 171 ? 4.955 5.189 -19.456 1.00 85.50 171 PHE A O 1
ATOM 1341 N N . GLU A 1 172 ? 4.192 6.408 -17.744 1.00 89.25 172 GLU A N 1
ATOM 1342 C CA . GLU A 1 172 ? 2.785 6.321 -18.164 1.00 89.25 172 GLU A CA 1
ATOM 1343 C C . GLU A 1 172 ? 2.555 6.886 -19.575 1.00 89.25 172 GLU A C 1
ATOM 1345 O O . GLU A 1 172 ? 1.842 6.279 -20.390 1.00 89.25 172 GLU A O 1
ATOM 1350 N N . GLN A 1 173 ? 3.220 8.001 -19.894 1.00 89.69 173 GLN A N 1
ATOM 1351 C CA . GLN A 1 173 ? 3.188 8.631 -21.215 1.00 89.69 173 GLN A CA 1
ATOM 1352 C C . GLN A 1 173 ? 3.814 7.750 -22.305 1.00 89.69 173 GLN A C 1
ATOM 1354 O O . GLN A 1 173 ? 3.315 7.711 -23.429 1.00 89.69 173 GLN A O 1
ATOM 1359 N N . GLU A 1 174 ? 4.888 7.027 -21.985 1.00 88.88 174 GLU A N 1
ATOM 1360 C CA . GLU A 1 174 ? 5.625 6.182 -22.934 1.00 88.88 174 GLU A CA 1
ATOM 1361 C C . GLU A 1 174 ? 5.282 4.691 -22.832 1.00 88.88 174 GLU A C 1
ATOM 1363 O O . GLU A 1 174 ? 5.859 3.876 -23.551 1.00 88.88 174 GLU A O 1
ATOM 1368 N N . ALA A 1 175 ? 4.319 4.316 -21.990 1.00 88.12 175 ALA A N 1
ATOM 1369 C CA . ALA A 1 175 ? 4.020 2.927 -21.654 1.00 88.12 175 ALA A CA 1
ATOM 1370 C C . ALA A 1 175 ? 3.711 2.058 -22.884 1.00 88.12 175 ALA A C 1
ATOM 1372 O O . ALA A 1 175 ? 4.046 0.877 -22.903 1.00 88.12 175 ALA A O 1
ATOM 1373 N N . GLN A 1 176 ? 3.115 2.641 -23.930 1.00 87.62 176 GLN A N 1
ATOM 1374 C CA . GLN A 1 176 ? 2.829 1.946 -25.192 1.00 87.62 176 GLN A CA 1
ATOM 1375 C C . GLN A 1 176 ? 4.096 1.487 -25.922 1.00 87.62 176 GLN A C 1
ATOM 1377 O O . GLN A 1 176 ? 4.088 0.432 -26.546 1.00 87.62 176 GLN A O 1
ATOM 1382 N N . THR A 1 177 ? 5.178 2.257 -25.824 1.00 87.62 177 THR A N 1
ATOM 1383 C CA . THR A 1 177 ? 6.488 1.917 -26.394 1.00 87.62 177 THR A CA 1
ATOM 1384 C C . THR A 1 177 ? 7.295 1.067 -25.414 1.00 87.62 177 THR A C 1
ATOM 1386 O O . THR A 1 177 ? 7.970 0.119 -25.805 1.00 87.62 177 THR A O 1
ATOM 1389 N N . PHE A 1 178 ? 7.216 1.409 -24.126 1.00 86.00 178 PHE A N 1
ATOM 1390 C CA . PHE A 1 178 ? 8.042 0.831 -23.075 1.00 86.00 178 PHE A CA 1
ATOM 1391 C C . PHE A 1 178 ? 7.657 -0.612 -22.746 1.00 86.00 178 PHE A C 1
ATOM 1393 O O . PHE A 1 178 ? 8.518 -1.484 -22.729 1.00 86.00 178 PHE A O 1
ATOM 1400 N N . ILE A 1 179 ? 6.368 -0.884 -22.514 1.00 89.00 179 ILE A N 1
ATOM 1401 C CA . ILE A 1 179 ? 5.896 -2.194 -22.040 1.00 89.00 179 ILE A CA 1
ATOM 1402 C C . ILE A 1 179 ? 6.195 -3.321 -23.044 1.00 89.00 179 ILE A C 1
ATOM 1404 O O . ILE A 1 179 ? 6.669 -4.368 -22.602 1.00 89.00 179 ILE A O 1
ATOM 1408 N N . PRO A 1 180 ? 5.964 -3.170 -24.365 1.00 89.88 180 PRO A N 1
ATOM 1409 C CA . PRO A 1 180 ? 6.316 -4.218 -25.323 1.00 89.88 180 PRO A CA 1
ATOM 1410 C C . PRO A 1 180 ? 7.819 -4.510 -25.364 1.00 89.88 180 PRO A C 1
ATOM 1412 O O . PRO A 1 180 ? 8.202 -5.675 -25.392 1.00 89.88 180 PRO A O 1
ATOM 1415 N N . TRP A 1 181 ? 8.658 -3.469 -25.313 1.00 89.00 181 TRP A N 1
ATOM 1416 C CA . TRP A 1 181 ? 10.116 -3.616 -25.283 1.00 89.00 181 TRP A CA 1
ATOM 1417 C C . TRP A 1 181 ? 10.581 -4.344 -24.014 1.00 89.00 181 TRP A C 1
ATOM 1419 O O . TRP A 1 181 ? 11.277 -5.351 -24.100 1.00 89.00 181 TRP A O 1
ATOM 1429 N N . VAL A 1 182 ? 10.093 -3.911 -22.847 1.00 85.19 182 VAL A N 1
ATOM 1430 C CA . VAL A 1 182 ? 10.319 -4.568 -21.549 1.00 85.19 182 VAL A CA 1
ATOM 1431 C C . VAL A 1 182 ? 9.943 -6.044 -21.602 1.00 85.19 182 VAL A C 1
ATOM 1433 O O . VAL A 1 182 ? 10.721 -6.890 -21.182 1.00 85.19 182 VAL A O 1
ATOM 1436 N N . ARG A 1 183 ? 8.773 -6.383 -22.148 1.00 85.69 183 ARG A N 1
ATOM 1437 C CA . ARG A 1 183 ? 8.326 -7.781 -22.247 1.00 85.69 183 ARG A CA 1
ATOM 1438 C C . ARG A 1 183 ? 9.210 -8.636 -23.155 1.00 85.69 183 ARG A C 1
ATOM 1440 O O . ARG A 1 183 ? 9.338 -9.826 -22.893 1.00 85.69 183 ARG A O 1
ATOM 1447 N N . GLY A 1 184 ? 9.783 -8.053 -24.208 1.00 83.88 184 GLY A N 1
ATOM 1448 C CA . GLY A 1 184 ? 10.689 -8.755 -25.119 1.00 83.88 184 GLY A CA 1
ATOM 1449 C C . GLY A 1 184 ? 12.073 -9.005 -24.517 1.00 83.88 184 GLY A C 1
ATOM 1450 O O . GLY A 1 184 ? 12.614 -10.096 -24.667 1.00 83.88 184 GLY A O 1
ATOM 1451 N N . GLU A 1 185 ? 12.617 -8.019 -23.801 1.00 73.50 185 GLU A N 1
ATOM 1452 C CA . GLU A 1 185 ? 13.995 -8.050 -23.289 1.00 73.50 185 GLU A CA 1
ATOM 1453 C C . GLU A 1 185 ? 14.120 -8.585 -21.854 1.00 73.50 185 GLU A C 1
ATOM 1455 O O . GLU A 1 185 ? 15.191 -9.038 -21.448 1.00 73.50 185 GLU A O 1
ATOM 1460 N N . LEU A 1 186 ? 13.035 -8.571 -21.069 1.00 68.00 186 LEU A N 1
ATOM 1461 C CA . LEU A 1 186 ? 13.051 -8.932 -19.644 1.00 68.00 186 LEU A CA 1
ATOM 1462 C C . LEU A 1 186 ? 12.275 -10.212 -19.273 1.00 68.00 186 LEU A C 1
ATOM 1464 O O . LEU A 1 186 ? 11.821 -10.294 -18.130 1.00 68.00 186 LEU A O 1
ATOM 1468 N N . PRO A 1 187 ? 12.146 -11.258 -20.119 1.00 62.16 187 PRO A N 1
ATOM 1469 C CA . PRO A 1 187 ? 11.494 -12.507 -19.709 1.00 62.16 187 PRO A CA 1
ATOM 1470 C C . PRO A 1 187 ? 12.235 -13.261 -18.578 1.00 62.16 187 PRO A C 1
ATOM 1472 O O . PRO A 1 187 ? 11.846 -14.367 -18.227 1.00 62.16 187 PRO A O 1
ATOM 1475 N N . MET A 1 188 ? 13.296 -12.684 -18.001 1.00 60.47 188 MET A N 1
ATOM 1476 C CA . MET A 1 188 ? 14.152 -13.278 -16.970 1.00 60.47 188 MET A CA 1
ATOM 1477 C C . MET A 1 188 ? 14.201 -12.486 -15.657 1.00 60.47 188 MET A C 1
ATOM 1479 O O . MET A 1 188 ? 15.095 -12.726 -14.853 1.00 60.47 188 MET A O 1
ATOM 1483 N N . LEU A 1 189 ? 13.302 -11.529 -15.433 1.00 71.06 189 LEU A N 1
ATOM 1484 C CA . LEU A 1 189 ? 13.306 -10.744 -14.200 1.00 71.06 189 LEU A CA 1
ATOM 1485 C C . LEU A 1 189 ? 12.043 -10.972 -13.397 1.00 71.06 189 LEU A C 1
ATOM 1487 O O . LEU A 1 189 ? 11.031 -10.307 -13.602 1.00 71.06 189 LEU A O 1
ATOM 1491 N N . SER A 1 190 ? 12.152 -11.910 -12.463 1.00 86.81 190 SER A N 1
ATOM 1492 C CA . SER A 1 190 ? 11.288 -11.955 -11.297 1.00 86.81 190 SER A CA 1
ATOM 1493 C C . SER A 1 190 ? 11.875 -11.051 -10.220 1.00 86.81 190 SER A C 1
ATOM 1495 O O . SER A 1 190 ? 13.089 -10.966 -10.004 1.00 86.81 190 SER A O 1
ATOM 1497 N N . TRP A 1 191 ? 10.995 -10.350 -9.524 1.00 93.25 191 TRP A N 1
ATOM 1498 C CA . TRP A 1 191 ? 11.352 -9.667 -8.295 1.00 93.25 191 TRP A CA 1
ATOM 1499 C C . TRP A 1 191 ? 10.362 -10.029 -7.200 1.00 93.25 191 TRP A C 1
ATOM 1501 O O . TRP A 1 191 ? 9.182 -10.293 -7.436 1.00 93.25 191 TRP A O 1
ATOM 1511 N N . GLU A 1 192 ? 10.872 -10.037 -5.983 1.00 94.06 192 GLU A N 1
ATOM 1512 C CA . GLU A 1 192 ? 10.114 -10.262 -4.765 1.00 94.06 192 GLU A CA 1
ATOM 1513 C C . GLU A 1 192 ? 10.262 -9.019 -3.904 1.00 94.06 192 GLU A C 1
ATOM 1515 O O . GLU A 1 192 ? 11.354 -8.474 -3.760 1.00 94.06 192 GLU A O 1
ATOM 1520 N N . LEU A 1 193 ? 9.171 -8.551 -3.316 1.00 92.94 193 LEU A N 1
ATOM 1521 C CA . LEU A 1 193 ? 9.238 -7.533 -2.282 1.00 92.94 193 LEU A CA 1
ATOM 1522 C C . LEU A 1 193 ? 8.843 -8.197 -0.978 1.00 92.94 193 LEU A C 1
ATOM 1524 O O . LEU A 1 193 ? 7.744 -8.724 -0.856 1.00 92.94 193 LEU A O 1
ATOM 1528 N N . ASN A 1 194 ? 9.718 -8.118 0.018 1.00 91.50 194 ASN A N 1
ATOM 1529 C CA . ASN A 1 194 ? 9.327 -8.406 1.381 1.00 91.50 194 ASN A CA 1
ATOM 1530 C C . ASN A 1 194 ? 8.628 -7.160 1.940 1.00 91.50 194 ASN A C 1
ATOM 1532 O O . ASN A 1 194 ? 9.311 -6.183 2.282 1.00 91.50 194 ASN A O 1
ATOM 1536 N N . PRO A 1 195 ? 7.289 -7.164 2.080 1.00 82.06 195 PRO A N 1
ATOM 1537 C CA . PRO A 1 195 ? 6.577 -5.973 2.509 1.00 82.06 195 PRO A CA 1
ATOM 1538 C C . PRO A 1 195 ? 6.991 -5.563 3.917 1.00 82.06 195 PRO A C 1
ATOM 1540 O O . PRO A 1 195 ? 6.996 -4.382 4.229 1.00 82.06 195 PRO A O 1
ATOM 1543 N N . HIS A 1 196 ? 7.400 -6.496 4.773 1.00 80.56 196 HIS A N 1
ATOM 1544 C CA . HIS A 1 196 ? 7.736 -6.181 6.153 1.00 80.56 196 HIS A CA 1
ATOM 1545 C C . HIS A 1 196 ? 9.074 -5.448 6.276 1.00 80.56 196 HIS A C 1
ATOM 1547 O O . HIS A 1 196 ? 9.215 -4.562 7.118 1.00 80.56 196 HIS A O 1
ATOM 1553 N N . SER A 1 197 ? 10.092 -5.865 5.523 1.00 84.50 197 SER A N 1
ATOM 1554 C CA . SER A 1 197 ? 11.420 -5.240 5.562 1.00 84.50 197 SER A CA 1
ATOM 1555 C C . SER A 1 197 ? 11.595 -4.130 4.532 1.00 84.50 197 SER A C 1
ATOM 1557 O O . SER A 1 197 ? 12.602 -3.434 4.601 1.00 84.50 197 SER A O 1
ATOM 1559 N N . MET A 1 198 ? 10.635 -3.955 3.615 1.00 88.25 198 MET A N 1
ATOM 1560 C CA . MET A 1 198 ? 10.758 -3.072 2.451 1.00 88.25 198 MET A CA 1
ATOM 1561 C C . MET A 1 198 ? 12.009 -3.394 1.616 1.00 88.25 198 MET A C 1
ATOM 1563 O O . MET A 1 198 ? 12.633 -2.507 1.034 1.00 88.25 198 MET A O 1
ATOM 1567 N N . MET A 1 199 ? 12.386 -4.675 1.586 1.00 92.94 199 MET A N 1
ATOM 1568 C CA . MET A 1 199 ? 13.512 -5.178 0.806 1.00 92.94 199 MET A CA 1
ATOM 1569 C C . MET A 1 199 ? 12.988 -5.783 -0.488 1.00 92.94 199 MET A C 1
ATOM 1571 O O . MET A 1 199 ? 12.153 -6.687 -0.465 1.00 92.94 199 MET A O 1
ATOM 1575 N N . LEU A 1 200 ? 13.492 -5.273 -1.601 1.00 93.75 200 LEU A N 1
ATOM 1576 C CA . LEU A 1 200 ? 13.278 -5.780 -2.941 1.00 93.75 200 LEU A CA 1
ATOM 1577 C C . LEU A 1 200 ? 14.402 -6.763 -3.274 1.00 93.75 200 LEU A C 1
ATOM 1579 O O . LEU A 1 200 ? 15.571 -6.386 -3.301 1.00 93.75 200 LEU A O 1
ATOM 1583 N N . ARG A 1 201 ? 14.056 -8.016 -3.532 1.00 94.50 201 ARG A N 1
ATOM 1584 C CA . ARG A 1 201 ? 14.970 -9.047 -4.011 1.00 94.50 201 ARG A CA 1
ATOM 1585 C C . ARG A 1 201 ? 14.804 -9.179 -5.518 1.00 94.50 201 ARG A C 1
ATOM 1587 O O . ARG A 1 201 ? 13.716 -9.483 -6.002 1.00 94.50 201 ARG A O 1
ATOM 1594 N N . LEU A 1 202 ? 15.880 -8.940 -6.254 1.00 92.50 202 LEU A N 1
ATOM 1595 C CA . LEU A 1 202 ? 15.928 -9.080 -7.705 1.00 92.50 202 LEU A CA 1
ATOM 1596 C C . LEU A 1 202 ? 16.515 -10.445 -8.055 1.00 92.50 202 LEU A C 1
ATOM 1598 O O . LEU A 1 202 ? 17.593 -10.787 -7.572 1.00 92.50 202 LEU A O 1
ATOM 1602 N N . GLN A 1 203 ? 15.823 -11.216 -8.891 1.00 89.25 203 GLN A N 1
ATOM 1603 C CA . GLN A 1 203 ? 16.312 -12.489 -9.414 1.00 89.25 203 GLN A CA 1
ATOM 1604 C C . GLN A 1 203 ? 16.606 -12.329 -10.908 1.00 89.25 203 GLN A C 1
ATOM 1606 O O . GLN A 1 203 ? 15.753 -11.903 -11.687 1.00 89.25 203 GLN A O 1
ATOM 1611 N N . SER A 1 204 ? 17.837 -12.648 -11.310 1.00 82.50 204 SER A N 1
ATOM 1612 C CA . SER A 1 204 ? 18.257 -12.622 -12.711 1.00 82.50 204 SER A CA 1
ATOM 1613 C C . SER A 1 204 ? 18.222 -14.035 -13.291 1.00 82.50 204 SER A C 1
ATOM 1615 O O . SER A 1 204 ? 19.024 -14.891 -12.923 1.00 82.50 204 SER A O 1
ATOM 1617 N N . GLY A 1 205 ? 17.327 -14.283 -14.245 1.00 72.31 205 GLY A N 1
ATOM 1618 C CA . GLY A 1 205 ? 17.055 -15.616 -14.798 1.00 72.31 205 GLY A CA 1
ATOM 1619 C C . GLY A 1 205 ? 18.203 -16.273 -15.575 1.00 72.31 205 GLY A C 1
ATOM 1620 O O . GLY A 1 205 ? 18.042 -17.393 -16.049 1.00 72.31 205 GLY A O 1
ATOM 1621 N N . LYS A 1 206 ? 19.375 -15.631 -15.716 1.00 66.12 206 LYS A N 1
ATOM 1622 C CA . LYS A 1 206 ? 20.547 -16.273 -16.341 1.00 66.12 206 LYS A CA 1
ATOM 1623 C C . LYS A 1 206 ? 21.356 -17.147 -15.382 1.00 66.12 206 LYS A C 1
ATOM 1625 O O . LYS A 1 206 ? 22.084 -18.005 -15.880 1.00 66.12 206 LYS A O 1
ATOM 1630 N N . ARG A 1 207 ? 21.235 -16.973 -14.057 1.00 59.28 207 ARG A N 1
ATOM 1631 C CA . ARG A 1 207 ? 21.828 -17.845 -13.024 1.00 59.28 207 ARG A CA 1
ATOM 1632 C C . ARG A 1 207 ? 21.056 -17.675 -11.711 1.00 59.28 207 ARG A C 1
ATOM 1634 O O . ARG A 1 207 ? 21.140 -16.610 -11.114 1.00 59.28 207 ARG A O 1
ATOM 1641 N N . ASP A 1 208 ? 20.430 -18.739 -11.207 1.00 58.84 208 ASP A N 1
ATOM 1642 C CA . ASP A 1 208 ? 19.731 -18.787 -9.900 1.00 58.84 208 ASP A CA 1
ATOM 1643 C C . ASP A 1 208 ? 20.588 -18.379 -8.678 1.00 58.84 208 ASP A C 1
ATOM 1645 O O . ASP A 1 208 ? 20.104 -18.353 -7.549 1.00 58.84 208 ASP A O 1
ATOM 1649 N N . GLN A 1 209 ? 21.876 -18.082 -8.862 1.00 59.09 209 GLN A N 1
ATOM 1650 C CA . GLN A 1 209 ? 22.838 -17.919 -7.773 1.00 59.09 209 GLN A CA 1
ATOM 1651 C C . GLN A 1 209 ? 23.102 -16.467 -7.355 1.00 59.09 209 GLN A C 1
ATOM 1653 O O . GLN A 1 209 ? 23.742 -16.261 -6.329 1.00 59.09 209 GLN A O 1
ATOM 1658 N N . GLU A 1 210 ? 22.596 -15.462 -8.074 1.00 79.56 210 GLU A N 1
ATOM 1659 C CA . GLU A 1 210 ? 22.831 -14.053 -7.724 1.00 79.56 210 GLU A CA 1
ATOM 1660 C C . GLU A 1 210 ? 21.505 -13.312 -7.540 1.00 79.56 210 GLU A C 1
ATOM 1662 O O . GLU A 1 210 ? 21.003 -12.640 -8.440 1.00 79.56 210 GLU A O 1
ATOM 1667 N N . ALA A 1 211 ? 20.920 -13.464 -6.349 1.00 87.88 211 ALA A N 1
ATOM 1668 C CA . ALA A 1 211 ? 19.845 -12.587 -5.912 1.00 87.88 211 ALA A CA 1
ATOM 1669 C C . ALA A 1 211 ? 20.441 -11.326 -5.274 1.00 87.88 211 ALA A C 1
ATOM 1671 O O . ALA A 1 211 ? 21.165 -11.418 -4.282 1.00 87.88 211 ALA A O 1
ATOM 1672 N N . GLU A 1 212 ? 20.124 -10.156 -5.824 1.00 92.38 212 GLU A N 1
ATOM 1673 C CA . GLU A 1 212 ? 20.504 -8.868 -5.235 1.00 92.38 212 GLU A CA 1
ATOM 1674 C C . GLU A 1 212 ? 19.373 -8.394 -4.315 1.00 92.38 212 GLU A C 1
ATOM 1676 O O . GLU A 1 212 ? 18.221 -8.291 -4.743 1.00 92.38 212 GLU A O 1
ATOM 1681 N N . GLU A 1 213 ? 19.683 -8.107 -3.049 1.00 93.12 213 GLU A N 1
ATOM 1682 C CA . GLU A 1 213 ? 18.732 -7.510 -2.109 1.00 93.12 213 GLU A CA 1
ATOM 1683 C C . GLU A 1 213 ? 18.951 -6.001 -2.0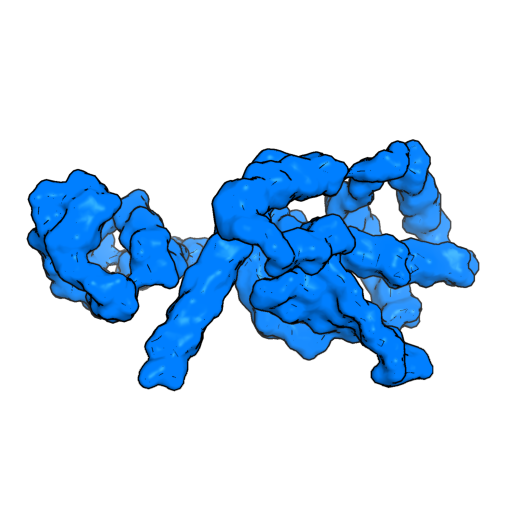06 1.00 93.12 213 GLU A C 1
ATOM 1685 O O . GLU A 1 213 ? 20.044 -5.520 -1.706 1.00 93.12 213 GLU A O 1
ATOM 1690 N N . LEU A 1 214 ? 17.882 -5.242 -2.225 1.00 92.12 214 LEU A N 1
ATOM 1691 C CA . LEU A 1 214 ? 17.895 -3.789 -2.267 1.00 92.12 214 LEU A CA 1
ATOM 1692 C C . LEU A 1 214 ? 16.832 -3.222 -1.336 1.00 92.12 214 LEU A C 1
ATOM 1694 O O . LEU A 1 214 ? 15.675 -3.623 -1.364 1.00 92.12 214 LEU A O 1
ATOM 1698 N N . SER A 1 215 ? 17.212 -2.243 -0.524 1.00 90.81 215 SER A N 1
ATOM 1699 C CA . SER A 1 215 ? 16.266 -1.501 0.311 1.00 90.81 215 SER A CA 1
ATOM 1700 C C . SER A 1 215 ? 15.492 -0.489 -0.534 1.00 90.81 215 SER A C 1
ATOM 1702 O O . SER A 1 215 ? 16.110 0.339 -1.210 1.00 90.81 215 SER A O 1
ATOM 1704 N N . LEU A 1 216 ? 14.156 -0.492 -0.439 1.00 87.12 216 LEU A N 1
ATOM 1705 C CA . LEU A 1 216 ? 13.306 0.552 -1.034 1.00 87.12 216 LEU A CA 1
ATOM 1706 C C . LEU A 1 216 ? 13.603 1.947 -0.468 1.00 87.12 216 LEU A C 1
ATOM 1708 O O . LEU A 1 216 ? 13.409 2.938 -1.161 1.00 87.12 216 LEU A O 1
ATOM 1712 N N . LEU A 1 217 ? 14.110 2.021 0.766 1.00 83.81 217 LEU A N 1
ATOM 1713 C CA . LEU A 1 217 ? 14.425 3.271 1.469 1.00 83.81 217 LEU A CA 1
ATOM 1714 C C . LEU A 1 217 ? 15.876 3.735 1.230 1.00 83.81 217 LEU A C 1
ATOM 1716 O O . LEU A 1 217 ? 16.343 4.701 1.834 1.00 83.81 217 LEU A O 1
ATOM 1720 N N . GLY A 1 218 ? 16.618 3.032 0.370 1.00 80.88 218 GLY A N 1
ATOM 1721 C CA . GLY A 1 218 ? 18.023 3.299 0.081 1.00 80.88 218 GLY A CA 1
ATOM 1722 C C . GLY A 1 218 ? 19.011 2.654 1.071 1.00 80.88 218 GLY A C 1
ATOM 1723 O O . GLY A 1 218 ? 18.620 2.105 2.107 1.00 80.88 218 GLY A O 1
ATOM 1724 N N . PRO A 1 219 ? 20.320 2.693 0.750 1.00 71.44 219 PRO A N 1
ATOM 1725 C CA . PRO A 1 219 ? 21.369 2.000 1.507 1.00 71.44 219 PRO A CA 1
ATOM 1726 C C . PRO A 1 219 ? 21.629 2.614 2.890 1.00 71.44 219 PRO A C 1
ATOM 1728 O O . PRO A 1 219 ? 21.989 1.899 3.821 1.00 71.44 219 PRO A O 1
ATOM 1731 N N . SER A 1 220 ? 21.412 3.926 3.045 1.00 59.81 220 SER A N 1
ATOM 1732 C CA . SER A 1 220 ? 21.650 4.643 4.307 1.00 59.81 220 SER A CA 1
ATOM 1733 C C . SER A 1 220 ? 20.665 4.222 5.408 1.00 59.81 220 SER A C 1
ATOM 1735 O O . SER A 1 220 ? 21.081 3.974 6.538 1.00 59.81 220 SER A O 1
ATOM 1737 N N . ALA A 1 221 ? 19.390 4.013 5.062 1.00 60.69 221 ALA A N 1
ATOM 1738 C CA . ALA A 1 221 ? 18.357 3.591 6.010 1.00 60.69 221 ALA A CA 1
ATOM 1739 C C . ALA A 1 221 ? 18.514 2.128 6.474 1.00 60.69 221 ALA A C 1
ATOM 1741 O O . ALA A 1 221 ? 18.117 1.776 7.580 1.00 60.69 221 ALA A O 1
ATOM 1742 N N . ALA A 1 222 ? 19.116 1.257 5.657 1.00 57.94 222 ALA A N 1
ATOM 1743 C CA . ALA A 1 222 ? 19.324 -0.147 6.027 1.00 57.94 222 ALA A CA 1
ATOM 1744 C C . ALA A 1 222 ? 20.408 -0.325 7.111 1.00 57.94 222 ALA A C 1
ATOM 1746 O O . ALA A 1 222 ? 20.348 -1.275 7.894 1.00 57.94 222 ALA A O 1
ATOM 1747 N N . SER A 1 223 ? 21.371 0.603 7.175 1.00 57.88 223 SER A N 1
ATOM 1748 C CA . SER A 1 223 ? 22.482 0.578 8.135 1.00 57.88 223 SER A CA 1
ATOM 1749 C C . SER A 1 223 ? 22.098 1.122 9.523 1.00 57.88 223 SER A C 1
ATOM 1751 O O . SER A 1 223 ? 22.753 0.806 10.514 1.00 57.88 223 SER A O 1
ATOM 1753 N N . SER A 1 224 ? 21.002 1.887 9.644 1.00 55.19 224 SER A N 1
ATOM 1754 C CA . SER A 1 224 ? 20.611 2.541 10.908 1.00 55.19 224 SER A CA 1
ATOM 1755 C C . SER A 1 224 ? 19.975 1.608 11.949 1.00 55.19 224 SER A C 1
ATOM 1757 O O . SER A 1 224 ? 19.656 2.046 13.050 1.00 55.19 224 SER A O 1
ATOM 1759 N N . LYS A 1 225 ? 19.858 0.301 11.667 1.00 53.28 225 LYS A N 1
ATOM 1760 C CA . LYS A 1 225 ? 19.311 -0.727 12.581 1.00 53.28 225 LYS A CA 1
ATOM 1761 C C . LYS A 1 225 ? 19.976 -0.800 13.970 1.00 53.28 225 LYS A C 1
ATOM 1763 O O . LYS A 1 225 ? 19.502 -1.560 14.811 1.00 53.28 225 LYS A O 1
ATOM 1768 N N . ALA A 1 226 ? 21.046 -0.046 14.221 1.00 52.50 226 ALA A N 1
ATOM 1769 C CA . ALA A 1 226 ? 21.781 -0.037 15.479 1.00 52.50 226 ALA A CA 1
ATOM 1770 C C . ALA A 1 226 ? 21.399 1.087 16.474 1.00 52.50 226 ALA A C 1
ATOM 1772 O O . ALA A 1 226 ? 21.888 1.032 17.601 1.00 52.50 226 ALA A O 1
ATOM 1773 N N . ALA A 1 227 ? 20.550 2.075 16.141 1.00 45.25 227 ALA A N 1
ATOM 1774 C CA . ALA A 1 227 ? 20.386 3.265 16.998 1.00 45.25 227 ALA A CA 1
ATOM 1775 C C . ALA A 1 227 ? 18.930 3.752 17.222 1.00 45.25 227 ALA A C 1
ATOM 1777 O O . ALA A 1 227 ? 18.462 4.613 16.513 1.00 45.25 227 ALA A O 1
ATOM 1778 N N . GLY A 1 228 ? 18.258 3.296 18.293 1.00 51.69 228 GLY A N 1
ATOM 1779 C CA . GLY A 1 228 ? 17.225 4.052 19.051 1.00 51.69 228 GLY A CA 1
ATOM 1780 C C . GLY A 1 228 ? 15.939 4.586 18.358 1.00 51.69 228 GLY A C 1
ATOM 1781 O O . GLY A 1 228 ? 15.951 5.511 17.558 1.00 51.69 228 GLY A O 1
ATOM 1782 N N . SER A 1 229 ? 14.762 4.152 18.840 1.00 55.97 229 SER A N 1
ATOM 1783 C CA . SER A 1 229 ? 13.453 4.231 18.151 1.00 55.97 229 SER A CA 1
ATOM 1784 C C . SER A 1 229 ? 12.779 5.598 17.911 1.00 55.97 229 SER A C 1
ATOM 1786 O O . SER A 1 229 ? 11.739 5.609 17.256 1.00 55.97 229 SER A O 1
ATOM 1788 N N . HIS A 1 230 ? 13.285 6.722 18.429 1.00 51.53 230 HIS A N 1
ATOM 1789 C CA . HIS A 1 230 ? 12.622 8.037 18.283 1.00 51.53 230 HIS A CA 1
ATOM 1790 C C . HIS A 1 230 ? 13.472 9.114 17.599 1.00 51.53 230 HIS A C 1
ATOM 1792 O O . HIS A 1 230 ? 12.907 9.973 16.927 1.00 51.53 230 HIS A O 1
ATOM 1798 N N . ALA A 1 231 ? 14.805 9.049 17.695 1.00 51.38 231 ALA A N 1
ATOM 1799 C CA . ALA A 1 231 ? 15.689 9.919 16.911 1.00 51.38 231 ALA A CA 1
ATOM 1800 C C . ALA A 1 231 ? 15.674 9.552 15.410 1.00 51.38 231 ALA A C 1
ATOM 1802 O O . ALA A 1 231 ? 15.957 10.388 14.556 1.00 51.38 231 ALA A O 1
ATOM 1803 N N . ASP A 1 232 ? 15.256 8.324 15.096 1.00 68.12 232 ASP A N 1
ATOM 1804 C CA . ASP A 1 232 ? 15.241 7.768 13.744 1.00 68.12 232 ASP A CA 1
ATOM 1805 C C . ASP A 1 232 ? 14.138 8.316 12.827 1.00 68.12 232 ASP A C 1
ATOM 1807 O O . ASP A 1 232 ? 14.321 8.317 11.614 1.00 68.12 232 ASP A O 1
ATOM 1811 N N . GLN A 1 233 ? 12.992 8.782 13.344 1.00 72.19 233 GLN A N 1
ATOM 1812 C CA . GLN A 1 233 ? 11.899 9.240 12.466 1.00 72.19 233 GLN A CA 1
ATOM 1813 C C . GLN A 1 233 ? 12.218 10.572 11.777 1.00 72.19 233 GLN A C 1
ATOM 1815 O O . GLN A 1 233 ? 11.963 10.707 10.583 1.00 72.19 233 GLN A O 1
ATOM 1820 N N . ALA A 1 234 ? 12.809 11.527 12.503 1.00 74.56 234 ALA A N 1
ATOM 1821 C CA . ALA A 1 234 ? 13.266 12.791 11.925 1.00 74.56 234 ALA A CA 1
ATOM 1822 C C . ALA A 1 234 ? 14.432 12.574 10.947 1.00 74.56 234 ALA A C 1
ATOM 1824 O O . ALA A 1 234 ? 14.459 13.176 9.879 1.00 74.56 234 ALA A O 1
ATOM 1825 N N . GLY A 1 235 ? 15.348 11.652 11.268 1.00 83.50 235 GLY A N 1
ATOM 1826 C CA . GLY A 1 235 ? 16.413 11.264 10.343 1.00 83.50 235 GLY A CA 1
ATOM 1827 C C . GLY A 1 235 ? 15.865 10.600 9.078 1.00 83.50 235 GLY A C 1
ATOM 1828 O O . GLY A 1 235 ? 16.304 10.904 7.974 1.00 83.50 235 GLY A O 1
ATOM 1829 N N . LEU A 1 236 ? 14.864 9.726 9.213 1.00 81.38 236 LEU A N 1
ATOM 1830 C CA . LEU A 1 236 ? 14.254 9.056 8.071 1.00 81.38 236 LEU A CA 1
ATOM 1831 C C . LEU A 1 236 ? 13.464 10.027 7.188 1.00 81.38 236 LEU A C 1
ATOM 1833 O O . LEU A 1 236 ? 13.572 9.929 5.969 1.00 81.38 236 LEU A O 1
ATOM 1837 N N . SER A 1 237 ? 12.707 10.966 7.764 1.00 85.38 237 SER A N 1
ATOM 1838 C CA . SER A 1 237 ? 11.983 11.965 6.970 1.00 85.38 237 SER A CA 1
ATOM 1839 C C . SER A 1 237 ? 12.941 12.852 6.174 1.00 85.38 237 SER A C 1
ATOM 1841 O O . SER A 1 237 ? 12.704 13.091 4.992 1.00 85.38 237 SER A O 1
ATOM 1843 N N . GLU A 1 238 ? 14.060 13.261 6.776 1.00 84.75 238 GLU A N 1
ATOM 1844 C CA . GLU A 1 238 ? 15.111 14.026 6.105 1.00 84.75 238 GLU A CA 1
ATOM 1845 C C . GLU A 1 238 ? 15.787 13.206 4.998 1.00 84.75 238 GLU A C 1
ATOM 1847 O O . GLU A 1 238 ? 15.952 13.698 3.884 1.00 84.75 238 GLU A O 1
ATOM 1852 N N . ILE A 1 239 ? 16.098 11.927 5.245 1.00 82.06 239 ILE A N 1
ATOM 1853 C CA . ILE A 1 239 ? 16.646 11.021 4.223 1.00 82.06 239 ILE A CA 1
ATOM 1854 C C . ILE A 1 239 ? 15.678 10.869 3.045 1.00 82.06 239 ILE A C 1
ATOM 1856 O O . ILE A 1 239 ? 16.111 10.900 1.895 1.00 82.06 239 ILE A O 1
ATOM 1860 N N . LEU A 1 240 ? 14.381 10.704 3.308 1.00 82.31 240 LEU A N 1
ATOM 1861 C CA . LEU A 1 240 ? 13.366 10.565 2.263 1.00 82.31 240 LEU A CA 1
ATOM 1862 C C . LEU A 1 240 ? 13.183 11.869 1.473 1.00 82.31 240 LEU A C 1
ATOM 1864 O O . LEU A 1 240 ? 13.120 11.834 0.245 1.00 82.31 240 LEU A O 1
ATOM 1868 N N . ALA A 1 241 ? 13.200 13.020 2.144 1.00 84.62 241 ALA A N 1
ATOM 1869 C CA . ALA A 1 241 ? 13.172 14.324 1.486 1.00 84.62 241 ALA A CA 1
ATOM 1870 C C . ALA A 1 241 ? 14.429 14.564 0.626 1.00 84.62 241 ALA A C 1
ATOM 1872 O O . ALA A 1 241 ? 14.333 15.046 -0.502 1.00 84.62 241 ALA A O 1
ATOM 1873 N N . LEU A 1 242 ? 15.613 14.157 1.102 1.00 80.19 242 LEU A N 1
ATOM 1874 C CA . LEU A 1 242 ? 16.860 14.185 0.324 1.00 80.19 242 LEU A CA 1
ATOM 1875 C C . LEU A 1 242 ? 16.825 13.231 -0.879 1.00 80.19 242 LEU A C 1
ATOM 1877 O O . LEU A 1 242 ? 17.524 13.453 -1.866 1.00 80.19 242 LEU A O 1
ATOM 1881 N N . GLN A 1 243 ? 15.995 12.188 -0.821 1.00 75.31 243 GLN A N 1
ATOM 1882 C CA . GLN A 1 243 ? 15.678 11.314 -1.951 1.00 75.31 243 GLN A CA 1
ATOM 1883 C C . GLN A 1 243 ? 14.583 11.888 -2.862 1.00 75.31 243 GLN A C 1
ATOM 1885 O O . GLN A 1 243 ? 14.056 11.152 -3.695 1.00 75.31 243 GLN A O 1
ATOM 1890 N N . GLY A 1 244 ? 14.240 13.169 -2.716 1.00 79.50 244 GLY A N 1
ATOM 1891 C CA . GLY A 1 244 ? 13.332 13.889 -3.601 1.00 79.50 244 GLY A CA 1
ATOM 1892 C C . GLY A 1 244 ? 11.858 13.520 -3.453 1.00 79.50 244 GLY A C 1
ATOM 1893 O O . GLY A 1 244 ? 11.100 13.825 -4.369 1.00 79.50 244 GLY A O 1
ATOM 1894 N N . LEU A 1 245 ? 11.460 12.861 -2.357 1.00 81.19 245 LEU A N 1
ATOM 1895 C CA . LEU A 1 245 ? 10.048 12.611 -2.065 1.00 81.19 245 LEU A CA 1
ATOM 1896 C C . LEU A 1 245 ? 9.370 13.905 -1.599 1.00 81.19 245 LEU A C 1
ATOM 1898 O O . LEU A 1 245 ? 9.945 14.680 -0.827 1.00 81.19 245 LEU A O 1
ATOM 1902 N N . GLU A 1 246 ? 8.133 14.115 -2.041 1.00 85.62 246 GLU A N 1
ATOM 1903 C CA . GLU A 1 246 ? 7.295 15.217 -1.564 1.00 85.62 246 GLU A CA 1
ATOM 1904 C C . GLU A 1 246 ? 6.844 14.983 -0.112 1.00 85.62 246 GLU A C 1
ATOM 1906 O O . GLU A 1 246 ? 6.828 13.855 0.379 1.00 85.62 246 GLU A O 1
ATOM 1911 N N . ALA A 1 247 ? 6.451 16.044 0.600 1.00 83.31 247 ALA A N 1
ATOM 1912 C CA . ALA A 1 247 ? 6.080 15.951 2.017 1.00 83.31 247 ALA A CA 1
ATOM 1913 C C . ALA A 1 247 ? 4.960 14.924 2.287 1.00 83.31 247 ALA A C 1
ATOM 1915 O O . ALA A 1 247 ? 5.041 14.168 3.257 1.00 83.31 247 ALA A O 1
ATOM 1916 N N . ASP A 1 248 ? 3.962 14.859 1.403 1.00 80.75 248 ASP A N 1
ATOM 1917 C CA . ASP A 1 248 ? 2.849 13.908 1.507 1.00 80.75 248 ASP A CA 1
ATOM 1918 C C . ASP A 1 248 ? 3.309 12.459 1.266 1.00 80.75 248 ASP A C 1
ATOM 1920 O O . ASP A 1 248 ? 2.846 11.537 1.938 1.00 80.75 248 ASP A O 1
ATOM 1924 N N . GLU A 1 249 ? 4.275 12.256 0.366 1.00 81.50 249 GLU A N 1
ATOM 1925 C CA . GLU A 1 249 ? 4.885 10.947 0.110 1.00 81.50 249 GLU A CA 1
ATOM 1926 C C . GLU A 1 249 ? 5.729 10.499 1.309 1.00 81.50 249 GLU A C 1
ATOM 1928 O O . GLU A 1 249 ? 5.646 9.350 1.738 1.00 81.50 249 GLU A O 1
ATOM 1933 N N . VAL A 1 250 ? 6.502 11.408 1.913 1.00 84.25 250 VAL A N 1
ATOM 1934 C CA . VAL A 1 250 ? 7.261 11.117 3.139 1.00 84.25 250 VAL A CA 1
ATOM 1935 C C . VAL A 1 250 ? 6.322 10.698 4.272 1.00 84.25 250 VAL A C 1
ATOM 1937 O O . VAL A 1 250 ? 6.584 9.690 4.932 1.00 84.25 250 VAL A O 1
ATOM 1940 N N . ALA A 1 251 ? 5.222 11.429 4.482 1.00 83.88 251 ALA A N 1
ATOM 1941 C CA . ALA A 1 251 ? 4.220 11.085 5.489 1.00 83.88 251 ALA A CA 1
ATOM 1942 C C . ALA A 1 251 ? 3.637 9.681 5.254 1.00 83.88 251 ALA A C 1
ATOM 1944 O O . ALA A 1 251 ? 3.559 8.880 6.184 1.00 83.88 251 ALA A O 1
ATOM 1945 N N . GLU A 1 252 ? 3.326 9.342 4.002 1.00 83.44 252 GLU A N 1
ATOM 1946 C CA . GLU A 1 252 ? 2.833 8.017 3.628 1.00 83.44 252 GLU A CA 1
ATOM 1947 C C . GLU A 1 252 ? 3.844 6.892 3.927 1.00 83.44 252 GLU A C 1
ATOM 1949 O O . GLU A 1 252 ? 3.455 5.849 4.461 1.00 83.44 252 GLU A O 1
ATOM 1954 N N . VAL A 1 253 ? 5.145 7.078 3.643 1.00 82.25 253 VAL A N 1
ATOM 1955 C CA . VAL A 1 253 ? 6.172 6.076 4.006 1.00 82.25 253 VAL A CA 1
ATOM 1956 C C . VAL A 1 253 ? 6.196 5.847 5.511 1.00 82.25 253 VAL A C 1
ATOM 1958 O O . VAL A 1 253 ? 6.267 4.700 5.962 1.00 82.25 253 VAL A O 1
ATOM 1961 N N . LEU A 1 254 ? 6.165 6.927 6.292 1.00 84.75 254 LEU A N 1
ATOM 1962 C CA . LEU A 1 254 ? 6.223 6.850 7.749 1.00 84.75 254 LEU A CA 1
ATOM 1963 C C . LEU A 1 254 ? 4.995 6.124 8.311 1.00 84.75 254 LEU A C 1
ATOM 1965 O O . LEU A 1 254 ? 5.157 5.214 9.129 1.00 84.75 254 LEU A O 1
ATOM 1969 N N . ASP A 1 255 ? 3.801 6.438 7.807 1.00 81.94 255 ASP A N 1
ATOM 1970 C CA . ASP A 1 255 ? 2.555 5.760 8.175 1.00 81.94 255 ASP A CA 1
ATOM 1971 C C . ASP A 1 255 ? 2.608 4.260 7.848 1.00 81.94 255 ASP A C 1
ATOM 1973 O O . ASP A 1 255 ? 2.267 3.416 8.685 1.00 81.94 255 ASP A O 1
ATOM 1977 N N . LEU A 1 256 ? 3.111 3.896 6.661 1.00 78.12 256 LEU A N 1
ATOM 1978 C CA . LEU A 1 256 ? 3.301 2.498 6.267 1.00 78.12 256 LEU A CA 1
ATOM 1979 C C . LEU A 1 256 ? 4.290 1.768 7.187 1.00 78.12 256 LEU A C 1
ATOM 1981 O O . LEU A 1 256 ? 4.064 0.607 7.543 1.00 78.12 256 LEU A O 1
ATOM 1985 N N . ILE A 1 257 ? 5.383 2.421 7.588 1.00 83.19 257 ILE A N 1
ATOM 1986 C CA . ILE A 1 257 ? 6.381 1.843 8.497 1.00 83.19 257 ILE A CA 1
ATOM 1987 C C . ILE A 1 257 ? 5.785 1.615 9.887 1.00 83.19 257 ILE A C 1
ATOM 1989 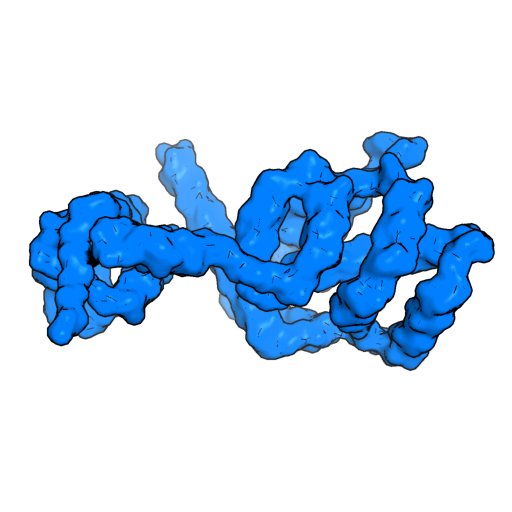O O . ILE A 1 257 ? 5.941 0.522 10.440 1.00 83.19 257 ILE A O 1
ATOM 1993 N N . GLU A 1 258 ? 5.101 2.609 10.453 1.00 83.06 258 GLU A N 1
ATOM 1994 C CA . GLU A 1 258 ? 4.491 2.498 11.780 1.00 83.06 258 GLU A CA 1
ATOM 1995 C C . GLU A 1 258 ? 3.398 1.428 11.808 1.00 83.06 258 GLU A C 1
ATOM 1997 O O . GLU A 1 258 ? 3.386 0.569 12.698 1.00 83.06 258 GLU A O 1
ATOM 2002 N N . TRP A 1 259 ? 2.556 1.372 10.775 1.00 78.69 259 TRP A N 1
ATOM 2003 C CA . TRP A 1 259 ? 1.564 0.311 10.626 1.00 78.69 259 TRP A CA 1
ATOM 2004 C C . TRP A 1 259 ? 2.213 -1.085 10.598 1.00 78.69 259 TRP A C 1
ATOM 2006 O O . TRP A 1 259 ? 1.772 -2.004 11.299 1.00 78.69 259 TRP A O 1
ATOM 2016 N N . LYS A 1 260 ? 3.319 -1.256 9.859 1.00 78.69 260 LYS A N 1
ATOM 2017 C CA . LYS A 1 260 ? 4.052 -2.536 9.799 1.00 78.69 260 LYS A CA 1
ATOM 2018 C C . LYS A 1 260 ? 4.704 -2.901 11.129 1.00 78.69 260 LYS A C 1
ATOM 2020 O O . LYS A 1 260 ? 4.683 -4.076 11.511 1.00 78.69 260 LYS A O 1
ATOM 2025 N N . LYS A 1 261 ? 5.256 -1.926 11.859 1.00 81.75 261 LYS A N 1
ATOM 2026 C CA . LYS A 1 261 ? 5.781 -2.134 13.220 1.00 81.75 261 LYS A CA 1
ATOM 2027 C C . LYS A 1 261 ? 4.674 -2.604 14.164 1.00 81.75 261 LYS A C 1
ATOM 2029 O O . LYS A 1 261 ? 4.865 -3.603 14.862 1.00 81.75 261 LYS A O 1
ATOM 2034 N N . ALA A 1 262 ? 3.513 -1.950 14.137 1.00 78.50 262 ALA A N 1
ATOM 2035 C CA . ALA A 1 262 ? 2.357 -2.328 14.946 1.00 78.50 262 ALA A CA 1
ATOM 2036 C C . ALA A 1 262 ? 1.893 -3.761 14.637 1.00 78.50 262 ALA A C 1
ATOM 2038 O O . ALA A 1 262 ? 1.686 -4.559 15.552 1.00 78.50 262 ALA A O 1
ATOM 2039 N N . ARG A 1 263 ? 1.824 -4.134 13.353 1.00 76.75 263 ARG A N 1
ATOM 2040 C CA . ARG A 1 263 ? 1.459 -5.493 12.927 1.00 76.75 263 ARG A CA 1
ATOM 2041 C C . ARG A 1 263 ? 2.455 -6.553 13.403 1.00 76.75 263 ARG A C 1
ATOM 2043 O O . ARG A 1 263 ? 2.035 -7.588 13.910 1.00 76.75 263 ARG A O 1
ATOM 2050 N N . ARG A 1 264 ? 3.765 -6.300 13.295 1.00 78.88 264 ARG A N 1
ATOM 2051 C CA . ARG A 1 264 ? 4.803 -7.217 13.810 1.00 78.88 264 ARG A CA 1
ATOM 2052 C C . ARG A 1 264 ? 4.690 -7.426 15.316 1.00 78.88 264 ARG A C 1
ATOM 2054 O O . ARG A 1 264 ? 4.839 -8.550 15.783 1.00 78.88 264 ARG A O 1
ATOM 2061 N N . LYS A 1 265 ? 4.419 -6.351 16.064 1.00 79.12 265 LYS A N 1
ATOM 2062 C CA . LYS A 1 265 ? 4.218 -6.427 17.514 1.00 79.12 265 LYS A CA 1
ATOM 2063 C C . LYS A 1 265 ? 3.042 -7.348 17.858 1.00 79.12 265 LYS A C 1
ATOM 2065 O O . LYS A 1 265 ? 3.191 -8.155 18.763 1.00 79.12 265 LYS A O 1
ATOM 2070 N N . ARG A 1 266 ? 1.944 -7.284 17.092 1.00 72.81 266 ARG A N 1
ATOM 2071 C CA . ARG A 1 266 ? 0.760 -8.151 17.257 1.00 72.81 266 ARG A CA 1
ATOM 2072 C C . ARG A 1 266 ? 1.044 -9.624 16.967 1.00 72.81 266 ARG A C 1
ATOM 2074 O O . ARG A 1 266 ? 0.768 -10.473 17.798 1.00 72.81 266 ARG A O 1
ATOM 2081 N N . VAL A 1 267 ? 1.662 -9.925 15.823 1.00 75.94 267 VAL A N 1
ATOM 2082 C CA . VAL A 1 267 ? 2.001 -11.316 15.459 1.00 75.94 267 VAL A CA 1
ATOM 2083 C C . VAL A 1 267 ? 2.918 -11.956 16.506 1.00 75.94 267 VAL A C 1
ATOM 2085 O O . VAL A 1 267 ? 2.810 -13.146 16.767 1.00 75.94 267 VAL A O 1
ATOM 2088 N N . ARG A 1 268 ? 3.804 -11.165 17.126 1.00 81.12 268 ARG A N 1
ATOM 2089 C CA . ARG A 1 268 ? 4.664 -11.641 18.211 1.00 81.12 268 ARG A CA 1
ATOM 2090 C C . ARG A 1 268 ? 3.890 -11.910 19.504 1.00 81.12 268 ARG A C 1
ATOM 2092 O O . ARG A 1 268 ? 4.145 -12.928 20.121 1.00 81.12 268 ARG A O 1
ATOM 2099 N N . THR A 1 269 ? 2.960 -11.036 19.896 1.00 80.06 269 THR A N 1
ATOM 2100 C CA . THR A 1 269 ? 2.147 -11.244 21.108 1.00 80.06 269 THR A CA 1
ATOM 2101 C C . THR A 1 269 ? 1.160 -12.400 20.989 1.00 80.06 269 THR A C 1
ATOM 2103 O O . THR A 1 269 ? 0.793 -12.957 22.009 1.00 80.06 269 THR A O 1
ATOM 2106 N N . ASP A 1 270 ? 0.730 -12.754 19.775 1.00 71.88 270 ASP A N 1
ATOM 2107 C CA . ASP A 1 270 ? -0.188 -13.881 19.549 1.00 71.88 270 ASP A CA 1
ATOM 2108 C C . ASP A 1 270 ? 0.533 -15.247 19.531 1.00 71.88 270 ASP A C 1
ATOM 2110 O O . ASP A 1 270 ? -0.120 -16.289 19.549 1.00 71.88 270 ASP A O 1
ATOM 2114 N N . ALA A 1 271 ? 1.869 -15.251 19.445 1.00 78.12 271 ALA A N 1
ATOM 2115 C CA . ALA A 1 271 ? 2.693 -16.460 19.406 1.00 78.12 271 ALA A CA 1
ATOM 2116 C C . ALA A 1 271 ? 3.233 -16.890 20.786 1.00 78.12 271 ALA A C 1
ATOM 2118 O O . ALA A 1 271 ? 3.747 -18.005 20.894 1.00 78.12 271 ALA A O 1
ATOM 2119 N N . ASP A 1 272 ? 3.124 -16.016 21.793 1.00 69.44 272 ASP A N 1
ATOM 2120 C CA . ASP A 1 272 ? 3.545 -16.229 23.188 1.00 69.44 272 ASP A CA 1
ATOM 2121 C C . ASP A 1 272 ? 2.343 -16.628 24.069 1.00 69.44 272 ASP A C 1
ATOM 2123 O O . ASP A 1 272 ? 2.515 -17.516 24.938 1.00 69.44 272 ASP A O 1
#

Radius of gyration: 22.64 Å; chains: 1; bounding box: 58×35×60 Å